Protein AF-A0A5J4TXR2-F1 (afdb_monomer_lite)

InterPro domains:
  IPR052994 Tiny macrocysts signaling regulators [PTHR31600] (1-193)

Sequence (228 aa):
YLALGFVVIIIAVTSYQIVCAVLFRQIVASQPWVIALLRITVDILTKILYIPIITNFITTFDCYFDEDTHNYWRPAPTIQCLSGDILQIASTFVSILFLIILFTYTIIVNLFIFPHNPRHGGLFSSRSGVITTFEFIILFGNVFAVRLLFSWPFWRGIVTVGSSLCIVFVHFIYQPYYNMTSNFLVCIAWTLFGSIRLCAEIGYAIELSSHSQVPQKGVFGRCSLQSN

Secondary structure (DSSP, 8-state):
-HHHHHHHHHHHHHHHHHHHHHTHHHHHHH-HHHHHHHHHHHHIIIIISHHHHHHHHHHTT-EEE-TTS-EEETTEEEEE--SSHHHHHHHHHHHHHHHHHHHHHHHHIIIII-----TT--TTPPPPHHHHHHHHHHHHHHHHHHHHTTT-HHHHHHHHHHHHHHHHHHHHHH--SSSHHHHHHHHHHHHHHHHHHHHHHHHHHHHHHTT----SS-----------

Radius of gyration: 21.62 Å; chains: 1; bounding box: 55×27×75 Å

Foldseek 3Di:
DVLVVLVVLVVVLVVLVVVCVVCVVVCVVPPVVSVVVNVVSVCCCQVPVVLVNLLVLLQLQLWDQDPVRWIARPQARVDTHPPDPVVSVVSNVVSVVVLVVVLVVLLCCLVPVCQFQQPDDDLPGDFGSVLVNVVSVLSSVLSVLVRVCPVPLPVNLCSQLVSLVVNLVCCVPVVRHPDPNNSVVSNVVSNVRNVVSNVVSVVVVVCVVVVPCPPPHPDPDDPPDDDD

pLDDT: mean 78.01, std 15.24, range [27.2, 94.5]

Organism: NCBI:txid222440

Structure (mmCIF, N/CA/C/O backbone):
data_AF-A0A5J4TXR2-F1
#
_entry.id   AF-A0A5J4TXR2-F1
#
loop_
_atom_site.group_PDB
_atom_site.id
_atom_site.type_symbol
_atom_site.label_atom_id
_atom_site.label_alt_id
_atom_site.label_comp_id
_atom_site.label_asym_id
_atom_site.label_entity_id
_atom_site.label_seq_id
_atom_site.pdbx_PDB_ins_code
_atom_site.Cartn_x
_atom_site.Cartn_y
_atom_site.Cartn_z
_atom_site.occupancy
_atom_site.B_iso_or_equiv
_atom_site.auth_seq_id
_atom_site.auth_comp_id
_atom_site.auth_asym_id
_atom_site.auth_atom_id
_atom_site.pdbx_PDB_model_num
ATOM 1 N N . TYR A 1 1 ? 16.389 11.668 2.602 1.00 70.06 1 TYR A N 1
ATOM 2 C CA . TYR A 1 1 ? 15.640 12.593 3.483 1.00 70.06 1 TYR A CA 1
ATOM 3 C C . TYR A 1 1 ? 14.175 12.205 3.660 1.00 70.06 1 TYR A C 1
ATOM 5 O O . TYR A 1 1 ? 13.759 12.049 4.798 1.00 70.06 1 TYR A O 1
ATOM 13 N N . LEU A 1 2 ? 13.405 11.980 2.587 1.00 78.44 2 LEU A N 1
ATOM 14 C CA . LEU A 1 2 ? 11.979 11.625 2.691 1.00 78.44 2 LEU A CA 1
ATOM 15 C C . LEU A 1 2 ? 11.721 10.310 3.465 1.00 78.44 2 LEU A C 1
ATOM 17 O O . LEU A 1 2 ? 10.879 10.290 4.357 1.00 78.44 2 LEU A O 1
ATOM 21 N N . ALA A 1 3 ? 12.524 9.265 3.217 1.00 76.81 3 ALA A N 1
ATOM 22 C CA . ALA A 1 3 ? 12.502 8.009 3.983 1.00 76.81 3 ALA A CA 1
ATOM 23 C C . ALA A 1 3 ? 12.668 8.237 5.494 1.00 76.81 3 ALA A C 1
ATOM 25 O O . ALA A 1 3 ? 11.913 7.711 6.305 1.00 76.81 3 ALA A O 1
ATOM 26 N N . LEU A 1 4 ? 13.639 9.076 5.869 1.00 81.75 4 LEU A N 1
ATOM 27 C CA . LEU A 1 4 ? 13.934 9.405 7.263 1.00 81.75 4 LEU A CA 1
ATOM 28 C C . LEU A 1 4 ? 12.770 10.168 7.909 1.00 81.75 4 LEU A C 1
ATOM 30 O O . LEU A 1 4 ? 12.408 9.875 9.044 1.00 81.75 4 LEU A O 1
ATOM 34 N N . GLY A 1 5 ? 12.125 11.073 7.166 1.00 84.75 5 GLY A N 1
ATOM 35 C CA . GLY A 1 5 ? 10.895 11.734 7.606 1.00 84.75 5 GLY A CA 1
ATOM 36 C C . GLY A 1 5 ? 9.767 10.741 7.902 1.00 84.75 5 GLY A C 1
ATOM 37 O O . GLY A 1 5 ? 9.144 10.820 8.958 1.00 84.75 5 GLY A O 1
ATOM 38 N N . PHE A 1 6 ? 9.549 9.754 7.027 1.00 85.38 6 PHE A N 1
ATOM 39 C CA . PHE A 1 6 ? 8.559 8.703 7.272 1.00 85.38 6 PHE A CA 1
ATOM 40 C C . PHE A 1 6 ? 8.900 7.826 8.478 1.00 85.38 6 PHE A C 1
ATOM 42 O O . PHE A 1 6 ? 8.007 7.528 9.268 1.00 85.38 6 PHE A O 1
ATOM 49 N N . VAL A 1 7 ? 10.173 7.464 8.673 1.00 84.62 7 VAL A N 1
ATOM 50 C CA . VAL A 1 7 ? 10.617 6.721 9.865 1.00 84.62 7 VAL A CA 1
ATOM 51 C C . VAL A 1 7 ? 10.278 7.491 11.143 1.00 84.62 7 VAL A C 1
ATOM 53 O O . VAL A 1 7 ? 9.694 6.919 12.061 1.00 84.62 7 VAL A O 1
ATOM 56 N N . VAL A 1 8 ? 10.580 8.792 11.191 1.00 87.75 8 VAL A N 1
ATOM 57 C CA . VAL A 1 8 ? 10.275 9.641 12.355 1.00 87.75 8 VAL A CA 1
ATOM 58 C C . VAL A 1 8 ? 8.770 9.693 12.623 1.00 87.75 8 VAL A C 1
ATOM 60 O O . VAL A 1 8 ? 8.353 9.541 13.770 1.00 87.75 8 VAL A O 1
ATOM 63 N N . ILE A 1 9 ? 7.947 9.838 11.578 1.00 87.00 9 ILE A N 1
ATOM 64 C CA . ILE A 1 9 ? 6.482 9.831 11.706 1.00 87.00 9 ILE A CA 1
ATOM 65 C C . ILE A 1 9 ? 5.994 8.495 12.280 1.00 87.00 9 ILE A C 1
ATOM 67 O O . ILE A 1 9 ? 5.205 8.490 13.221 1.00 87.00 9 ILE A O 1
ATOM 71 N N . ILE A 1 10 ? 6.479 7.360 11.768 1.00 84.81 10 ILE A N 1
ATOM 72 C CA . ILE A 1 10 ? 6.078 6.029 12.251 1.00 84.81 10 ILE A CA 1
ATOM 73 C C . ILE A 1 10 ? 6.456 5.850 13.724 1.00 84.81 10 ILE A C 1
ATOM 75 O O . ILE A 1 10 ? 5.628 5.390 14.514 1.00 84.81 10 ILE A O 1
ATOM 79 N N . ILE A 1 11 ? 7.672 6.244 14.114 1.00 87.56 11 ILE A N 1
ATOM 80 C CA . ILE A 1 11 ? 8.130 6.160 15.507 1.00 87.56 11 ILE A CA 1
ATOM 81 C C . ILE A 1 11 ? 7.251 7.032 16.409 1.00 87.56 11 ILE A C 1
ATOM 83 O O . ILE A 1 11 ? 6.829 6.567 17.465 1.00 87.56 11 ILE A O 1
ATOM 87 N N . ALA A 1 12 ? 6.923 8.256 15.985 1.00 87.62 12 ALA A N 1
ATOM 88 C CA . ALA A 1 12 ? 6.070 9.169 16.743 1.00 87.62 12 ALA A CA 1
ATOM 89 C C . ALA A 1 12 ? 4.635 8.638 16.915 1.00 87.62 12 ALA A C 1
ATOM 91 O O . ALA A 1 12 ? 4.067 8.717 18.003 1.00 87.62 12 ALA A O 1
ATOM 92 N N . VAL A 1 13 ? 4.043 8.056 15.867 1.00 86.38 13 VAL A N 1
ATOM 93 C CA . VAL A 1 13 ? 2.701 7.455 15.954 1.00 86.38 13 VAL A CA 1
ATOM 94 C C . VAL A 1 13 ? 2.717 6.209 16.842 1.00 86.38 13 VAL A C 1
ATOM 96 O O . VAL A 1 13 ? 1.817 6.024 17.661 1.00 86.38 13 VAL A O 1
ATOM 99 N N . THR A 1 14 ? 3.754 5.379 16.728 1.00 84.62 14 THR A N 1
ATOM 100 C CA . THR A 1 14 ? 3.901 4.162 17.539 1.00 84.62 14 THR A CA 1
ATOM 101 C C . THR A 1 14 ? 4.109 4.499 19.016 1.00 84.62 14 THR A C 1
ATOM 103 O O . THR A 1 14 ? 3.469 3.905 19.881 1.00 84.62 14 THR A O 1
ATOM 106 N N . SER A 1 15 ? 4.949 5.487 19.334 1.00 86.50 15 SER A N 1
ATOM 107 C CA . SER A 1 15 ? 5.145 5.928 20.717 1.00 86.50 15 SER A CA 1
ATOM 108 C C . SER A 1 15 ? 3.866 6.530 21.300 1.00 86.50 15 SER A C 1
ATOM 110 O O . SER A 1 15 ? 3.494 6.194 22.424 1.00 86.50 15 SER A O 1
ATOM 112 N N . TYR A 1 16 ? 3.132 7.329 20.519 1.00 86.69 16 TYR A N 1
ATOM 113 C CA . TYR A 1 16 ? 1.836 7.869 20.928 1.00 86.69 16 TYR A CA 1
ATOM 114 C C . TYR A 1 16 ? 0.810 6.762 21.222 1.00 86.69 16 TYR A C 1
ATOM 116 O O . TYR A 1 16 ? 0.103 6.827 22.231 1.00 86.69 16 TYR A O 1
ATOM 124 N N . GLN A 1 17 ? 0.775 5.701 20.409 1.00 85.38 17 GLN A N 1
ATOM 125 C CA . GLN A 1 17 ? -0.046 4.517 20.678 1.00 85.38 17 GLN A CA 1
ATOM 126 C C . GLN A 1 17 ? 0.338 3.808 21.975 1.00 85.38 17 GLN A C 1
ATOM 128 O O . GLN A 1 17 ? -0.552 3.466 22.752 1.00 85.38 17 GLN A O 1
ATOM 133 N N . ILE A 1 18 ? 1.634 3.605 22.231 1.00 85.44 18 ILE A N 1
ATOM 134 C CA . ILE A 1 18 ? 2.113 2.947 23.454 1.00 85.44 18 ILE A CA 1
ATOM 135 C C . ILE A 1 18 ? 1.708 3.759 24.689 1.00 85.44 18 ILE A C 1
ATOM 137 O O . ILE A 1 18 ? 1.161 3.199 25.636 1.00 85.44 18 ILE A O 1
ATOM 141 N N . VAL A 1 19 ? 1.900 5.082 24.666 1.00 86.25 19 VAL A N 1
ATOM 142 C CA . VAL A 1 19 ? 1.492 5.970 25.768 1.00 86.25 19 VAL A CA 1
ATOM 143 C C . VAL A 1 19 ? -0.016 5.881 26.009 1.00 86.25 19 VAL A C 1
ATOM 145 O O . VAL A 1 19 ? -0.451 5.720 27.151 1.00 86.25 19 VAL A O 1
ATOM 148 N N . CYS A 1 20 ? -0.822 5.911 24.944 1.00 84.12 20 CYS A N 1
ATOM 149 C CA . CYS A 1 20 ? -2.273 5.765 25.055 1.00 84.12 20 CYS A CA 1
ATOM 150 C C . CYS A 1 20 ? -2.690 4.386 25.586 1.00 84.12 20 CYS A C 1
ATOM 152 O O . CYS A 1 20 ? -3.662 4.296 26.332 1.00 84.12 20 CYS A O 1
ATOM 154 N N . ALA A 1 21 ? -1.970 3.319 25.229 1.00 83.25 21 ALA A N 1
ATOM 155 C CA . ALA A 1 21 ? -2.236 1.968 25.715 1.00 83.25 21 ALA A CA 1
ATOM 156 C C . ALA A 1 21 ? -1.933 1.834 27.216 1.00 83.25 21 ALA A C 1
ATOM 158 O O . ALA A 1 21 ? -2.743 1.282 27.960 1.00 83.25 21 ALA A O 1
ATOM 159 N N . VAL A 1 22 ? -0.808 2.389 27.678 1.00 85.38 22 VAL A N 1
ATOM 160 C CA . VAL A 1 22 ? -0.417 2.373 29.098 1.00 85.38 22 VAL A CA 1
ATOM 161 C C . VAL A 1 22 ? -1.385 3.201 29.949 1.00 85.38 22 VAL A C 1
ATOM 163 O O . VAL A 1 22 ? -1.802 2.767 31.022 1.00 85.38 22 VAL A O 1
ATOM 166 N N . LEU A 1 23 ? -1.795 4.373 29.460 1.00 85.31 23 LEU A N 1
ATOM 167 C CA . LEU A 1 23 ? -2.663 5.306 30.187 1.00 85.31 23 LEU A CA 1
ATOM 168 C C . LEU A 1 23 ? -4.158 5.116 29.887 1.00 85.31 23 LEU A C 1
ATOM 170 O O . LEU A 1 23 ? -4.979 5.939 30.297 1.00 85.31 23 LEU A O 1
ATOM 174 N N . PHE A 1 24 ? -4.541 4.028 29.212 1.00 80.62 24 PHE A N 1
ATOM 175 C CA . PHE A 1 24 ? -5.889 3.839 28.671 1.00 80.62 24 PHE A CA 1
ATOM 176 C C . PHE A 1 24 ? -6.995 4.045 29.715 1.00 80.62 24 PHE A C 1
ATOM 178 O O . PHE A 1 24 ? -7.950 4.783 29.476 1.00 80.62 24 PHE A O 1
ATOM 185 N N . ARG A 1 25 ? -6.842 3.459 30.912 1.00 75.31 25 ARG A N 1
ATOM 186 C CA . ARG A 1 25 ? -7.836 3.577 31.997 1.00 75.31 25 ARG A CA 1
ATOM 187 C C . ARG A 1 25 ? -8.031 5.016 32.476 1.00 75.31 25 ARG A C 1
ATOM 189 O O . ARG A 1 25 ? -9.151 5.397 32.794 1.00 75.31 25 ARG A O 1
ATOM 196 N N . GLN A 1 26 ? -6.959 5.804 32.522 1.00 77.19 26 GLN A N 1
ATOM 197 C CA . GLN A 1 26 ? -7.017 7.200 32.956 1.00 77.19 26 GLN A CA 1
ATOM 198 C C . GLN A 1 26 ? -7.589 8.099 31.853 1.00 77.19 26 GLN A C 1
ATOM 200 O O . GLN A 1 26 ? -8.406 8.976 32.131 1.00 77.19 26 GLN A O 1
ATOM 205 N N . ILE A 1 27 ? -7.210 7.854 30.596 1.00 77.75 27 ILE A N 1
ATOM 206 C CA . ILE A 1 27 ? -7.637 8.652 29.439 1.00 77.75 27 ILE A CA 1
ATOM 207 C C . ILE A 1 27 ? -9.133 8.481 29.154 1.00 77.75 27 ILE A C 1
ATOM 209 O O . ILE A 1 27 ? -9.815 9.472 28.906 1.00 77.75 27 ILE A O 1
ATOM 213 N N . VAL A 1 28 ? -9.673 7.259 29.234 1.00 73.75 28 VAL A N 1
ATOM 214 C CA . VAL A 1 28 ? -11.110 7.012 28.993 1.00 73.75 28 VAL A CA 1
ATOM 215 C C . VAL A 1 28 ? -11.994 7.807 29.961 1.00 73.75 28 VAL A C 1
ATOM 217 O O . VAL A 1 28 ? -13.044 8.300 29.557 1.00 73.75 28 VAL A O 1
ATOM 220 N N . ALA A 1 29 ? -11.564 7.958 31.216 1.00 73.06 29 ALA A N 1
ATOM 221 C CA . ALA A 1 29 ? -12.323 8.670 32.242 1.00 73.06 29 ALA A CA 1
ATOM 222 C C . ALA A 1 29 ? -12.169 10.201 32.173 1.00 73.06 29 ALA A C 1
ATOM 224 O O . ALA A 1 29 ? -13.061 10.920 32.613 1.00 73.06 29 ALA A O 1
ATOM 225 N N . SER A 1 30 ? -11.049 10.703 31.643 1.00 73.94 30 SER A N 1
ATOM 226 C CA . SER A 1 30 ? -10.711 12.132 31.678 1.00 73.94 30 SER A CA 1
ATOM 227 C C . SER A 1 30 ? -10.911 12.844 30.339 1.00 73.94 30 SER A C 1
ATOM 229 O O . SER A 1 30 ? -11.391 13.975 30.314 1.00 73.94 30 SER A O 1
ATOM 231 N N . GLN A 1 31 ? -10.521 12.219 29.222 1.00 79.88 31 GLN A N 1
ATOM 232 C CA . GLN A 1 31 ? -10.365 12.889 27.928 1.00 79.88 31 GLN A CA 1
ATOM 233 C C . GLN A 1 31 ? -10.602 11.931 26.738 1.00 79.88 31 GLN A C 1
ATOM 235 O O . GLN A 1 31 ? -9.654 11.481 26.089 1.00 79.88 31 GLN A O 1
ATOM 240 N N . PRO A 1 32 ? -11.867 11.654 26.363 1.00 78.00 32 PRO A N 1
ATOM 241 C CA . PRO A 1 32 ? -12.191 10.748 25.252 1.00 78.00 32 PRO A CA 1
ATOM 242 C C . PRO A 1 32 ? -11.706 11.246 23.878 1.00 78.00 32 PRO A C 1
ATOM 244 O O . PRO A 1 32 ? -11.503 10.446 22.961 1.00 78.00 32 PRO A O 1
ATOM 247 N N . TRP A 1 33 ? -11.470 12.555 23.728 1.00 82.56 33 TRP A N 1
ATOM 248 C CA . TRP A 1 33 ? -10.973 13.155 22.486 1.00 82.56 33 TRP A CA 1
ATOM 249 C C . TRP A 1 33 ? -9.570 12.657 22.096 1.00 82.56 33 TRP A C 1
ATOM 251 O O . TRP A 1 33 ? -9.272 12.559 20.907 1.00 82.56 33 TRP A O 1
ATOM 261 N N . VAL A 1 34 ? -8.737 12.262 23.067 1.00 84.00 34 VAL A N 1
ATOM 262 C CA . VAL A 1 34 ? -7.380 11.734 22.829 1.00 84.00 34 VAL A CA 1
ATOM 263 C C . VAL A 1 34 ? -7.441 10.409 22.064 1.00 84.00 34 VAL A C 1
ATOM 265 O O . VAL A 1 34 ? -6.684 10.182 21.125 1.00 84.00 34 VAL A O 1
ATOM 268 N N . ILE A 1 35 ? -8.403 9.547 22.400 1.00 80.69 35 ILE A N 1
ATOM 269 C CA . ILE A 1 35 ? -8.602 8.260 21.716 1.00 80.69 35 ILE A CA 1
ATOM 270 C C . ILE A 1 35 ? -9.143 8.478 20.299 1.00 80.69 35 ILE A C 1
ATOM 272 O O . ILE A 1 35 ? -8.762 7.760 19.372 1.00 80.69 35 ILE A O 1
ATOM 276 N N . ALA A 1 36 ? -10.016 9.472 20.110 1.00 81.38 36 ALA A N 1
ATOM 277 C CA . ALA A 1 36 ? -10.496 9.845 18.783 1.00 81.38 36 ALA A CA 1
ATOM 278 C C . ALA A 1 36 ? -9.345 10.350 17.896 1.00 81.38 36 ALA A C 1
ATOM 280 O O . ALA A 1 36 ? -9.219 9.905 16.755 1.00 81.38 36 ALA A O 1
ATOM 281 N N . LEU A 1 37 ? -8.462 11.194 18.438 1.00 85.62 37 LEU A N 1
ATOM 282 C CA . LEU A 1 37 ? -7.270 11.674 17.738 1.00 85.62 37 LEU A CA 1
ATOM 283 C C . LEU A 1 37 ? -6.334 10.519 17.371 1.00 85.62 37 LEU A C 1
ATOM 285 O O . LEU A 1 37 ? -5.906 10.428 16.224 1.00 85.62 37 LEU A O 1
ATOM 289 N N . LEU A 1 38 ? -6.082 9.587 18.296 1.00 84.88 38 LEU A N 1
ATOM 290 C CA . LEU A 1 38 ? -5.294 8.382 18.024 1.00 84.88 38 LEU A CA 1
ATOM 291 C C . LEU A 1 38 ? -5.848 7.585 16.839 1.00 84.88 38 LEU A C 1
ATOM 293 O O . LEU A 1 38 ? -5.090 7.204 15.950 1.00 84.88 38 LEU A O 1
ATOM 297 N N . ARG A 1 39 ? -7.166 7.361 16.798 1.00 81.94 39 ARG A N 1
ATOM 298 C CA . ARG A 1 39 ? -7.820 6.650 15.689 1.00 81.94 39 ARG A CA 1
ATOM 299 C C . ARG A 1 3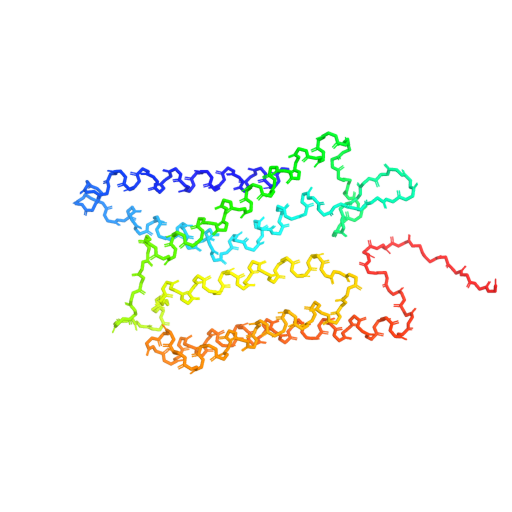9 ? -7.634 7.374 14.360 1.00 81.94 39 ARG A C 1
ATOM 301 O O . ARG A 1 39 ? -7.273 6.730 13.384 1.00 81.94 39 ARG A O 1
ATOM 308 N N . ILE A 1 40 ? -7.826 8.693 14.333 1.00 84.06 40 ILE A N 1
ATOM 309 C CA . ILE A 1 40 ? -7.644 9.507 13.121 1.00 84.06 40 ILE A CA 1
ATOM 310 C C . ILE A 1 40 ? -6.197 9.422 12.629 1.00 84.06 40 ILE A C 1
ATOM 312 O O . ILE A 1 40 ? -5.962 9.170 11.451 1.00 84.06 40 ILE A O 1
ATOM 316 N N . THR A 1 41 ? -5.221 9.574 13.525 1.00 85.75 41 THR A N 1
ATOM 317 C CA . THR A 1 41 ? -3.797 9.512 13.174 1.00 85.75 41 THR A CA 1
ATOM 318 C C . THR A 1 41 ? -3.416 8.154 12.586 1.00 85.75 41 THR A C 1
ATOM 320 O O . THR A 1 41 ? -2.702 8.085 11.586 1.00 85.75 41 THR A O 1
ATOM 323 N N . VAL A 1 42 ? -3.921 7.066 13.168 1.00 85.50 42 VAL A N 1
ATOM 324 C CA . VAL A 1 42 ? -3.679 5.703 12.677 1.00 85.50 42 VAL A CA 1
ATOM 325 C C . VAL A 1 42 ? -4.360 5.462 11.333 1.00 85.50 42 VAL A C 1
ATOM 327 O O . VAL A 1 42 ? -3.759 4.859 10.445 1.00 85.50 42 VAL A O 1
ATOM 330 N N . ASP A 1 43 ? -5.575 5.972 11.144 1.00 83.56 43 ASP A N 1
ATOM 331 C CA . ASP A 1 43 ? -6.281 5.902 9.865 1.00 83.56 43 ASP A CA 1
ATOM 332 C C . ASP A 1 43 ? -5.538 6.671 8.765 1.00 83.56 43 ASP A C 1
ATOM 334 O O . ASP A 1 43 ? -5.403 6.165 7.655 1.00 83.56 43 ASP A O 1
ATOM 338 N N . ILE A 1 44 ? -4.990 7.853 9.061 1.00 86.62 44 ILE A N 1
ATOM 339 C CA . ILE A 1 44 ? -4.162 8.610 8.108 1.00 86.62 44 ILE A CA 1
ATOM 340 C C . ILE A 1 44 ? -2.890 7.823 7.768 1.00 86.62 44 ILE A C 1
ATOM 342 O O . ILE A 1 44 ? -2.550 7.677 6.590 1.00 86.62 44 ILE A O 1
ATOM 346 N N . LEU A 1 45 ? -2.204 7.276 8.776 1.00 87.31 45 LEU A N 1
ATOM 347 C CA . LEU A 1 45 ? -0.977 6.505 8.573 1.00 87.31 45 LEU A CA 1
ATOM 348 C C . LEU A 1 45 ? -1.223 5.267 7.698 1.00 87.31 45 LEU A C 1
ATOM 350 O O . LEU A 1 45 ? -0.461 4.998 6.772 1.00 87.31 45 LEU A O 1
ATOM 354 N N . THR A 1 46 ? -2.296 4.527 7.976 1.00 83.38 46 THR A N 1
ATOM 355 C CA . THR A 1 46 ? -2.593 3.254 7.310 1.00 83.38 46 THR A CA 1
ATOM 356 C C . THR A 1 46 ? -3.314 3.425 5.976 1.00 83.38 46 THR A C 1
ATOM 358 O O . THR A 1 46 ? -3.017 2.693 5.045 1.00 83.38 46 THR A O 1
ATOM 361 N N . LYS A 1 47 ? -4.226 4.387 5.812 1.00 84.12 47 LYS A N 1
ATOM 362 C CA . LYS A 1 47 ? -5.011 4.526 4.569 1.00 84.12 47 LYS A CA 1
ATOM 363 C C . LYS A 1 47 ? -4.371 5.472 3.556 1.00 84.12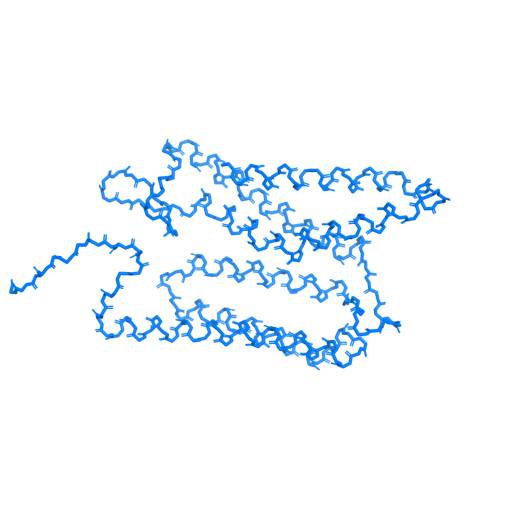 47 LYS A C 1
ATOM 365 O O . LYS A 1 47 ? -4.468 5.225 2.360 1.00 84.12 47 LYS A O 1
ATOM 370 N N . ILE A 1 48 ? -3.724 6.545 4.018 1.00 87.12 48 ILE A N 1
ATOM 371 C CA . ILE A 1 48 ? -3.181 7.596 3.141 1.00 87.12 48 ILE A CA 1
ATOM 372 C C . ILE A 1 48 ? -1.672 7.424 2.965 1.00 87.12 48 ILE A C 1
ATOM 374 O O . ILE A 1 48 ? -1.175 7.403 1.840 1.00 87.12 48 ILE A O 1
ATOM 378 N N . LEU A 1 49 ? -0.931 7.282 4.067 1.00 88.81 49 LEU A N 1
ATOM 379 C CA . LEU A 1 49 ? 0.534 7.266 4.023 1.00 88.81 49 LEU A CA 1
ATOM 380 C C . LEU A 1 49 ? 1.134 5.884 3.732 1.00 88.81 49 LEU A C 1
ATOM 382 O O . LEU A 1 49 ? 2.300 5.797 3.360 1.00 88.81 49 LEU A O 1
ATOM 386 N N . TYR A 1 50 ? 0.366 4.804 3.826 1.00 88.94 50 TYR A N 1
ATOM 387 C CA . TYR A 1 50 ? 0.892 3.445 3.669 1.00 88.94 50 TYR A CA 1
ATOM 388 C C . TYR A 1 50 ? 1.525 3.178 2.296 1.00 88.94 50 TYR A C 1
ATOM 390 O O . TYR A 1 50 ? 2.668 2.727 2.217 1.00 88.94 50 TYR A O 1
ATOM 398 N N . ILE A 1 51 ? 0.822 3.516 1.210 1.00 89.38 51 ILE A N 1
ATOM 399 C CA . ILE A 1 51 ? 1.326 3.349 -0.163 1.00 89.38 51 ILE A CA 1
ATOM 400 C C . ILE A 1 51 ? 2.616 4.157 -0.402 1.00 89.38 51 ILE A C 1
ATOM 402 O O . ILE A 1 51 ? 3.598 3.558 -0.861 1.00 89.38 51 ILE A O 1
ATOM 406 N N . PRO A 1 52 ? 2.679 5.478 -0.112 1.00 89.25 52 PRO A N 1
ATOM 407 C CA . PRO A 1 52 ? 3.908 6.239 -0.324 1.00 89.25 52 PRO A CA 1
ATOM 408 C C . PRO A 1 52 ? 5.051 5.777 0.586 1.00 89.25 52 PRO A C 1
ATOM 410 O O . PRO A 1 52 ? 6.190 5.747 0.124 1.00 89.25 52 PRO A O 1
ATOM 413 N N . ILE A 1 53 ? 4.770 5.348 1.822 1.00 89.62 53 ILE A N 1
ATOM 414 C CA . ILE A 1 53 ? 5.782 4.796 2.733 1.00 89.62 53 ILE A CA 1
ATOM 415 C C . ILE A 1 53 ? 6.410 3.528 2.142 1.00 89.62 53 ILE A C 1
ATOM 417 O O . ILE A 1 53 ? 7.629 3.473 1.978 1.00 89.62 53 ILE A O 1
ATOM 421 N N . ILE A 1 54 ? 5.602 2.529 1.770 1.00 90.50 54 ILE A N 1
ATOM 422 C CA . ILE A 1 54 ? 6.111 1.272 1.193 1.00 90.50 54 ILE A CA 1
ATOM 423 C C . ILE A 1 54 ? 6.889 1.550 -0.083 1.00 90.50 54 ILE A C 1
ATOM 425 O O . ILE A 1 54 ? 7.991 1.038 -0.265 1.00 90.50 54 ILE A O 1
ATOM 429 N N . THR A 1 55 ? 6.329 2.390 -0.953 1.00 88.81 55 THR A N 1
ATOM 430 C CA . THR A 1 55 ? 6.976 2.744 -2.215 1.00 88.81 55 THR A CA 1
ATOM 431 C C . THR A 1 55 ? 8.351 3.356 -1.965 1.00 88.81 55 THR A C 1
ATOM 433 O O . THR A 1 55 ? 9.298 3.002 -2.659 1.00 88.81 55 THR A O 1
ATOM 436 N N . ASN A 1 56 ? 8.485 4.221 -0.955 1.00 86.69 56 ASN A N 1
ATOM 437 C CA . ASN A 1 56 ? 9.749 4.867 -0.626 1.00 86.69 56 ASN A CA 1
ATOM 438 C C . ASN A 1 56 ? 10.805 3.885 -0.081 1.00 86.69 56 ASN A C 1
ATOM 440 O O . ASN A 1 56 ? 11.972 3.931 -0.481 1.00 86.69 56 ASN A O 1
ATOM 444 N N . PHE A 1 57 ? 10.396 2.952 0.780 1.00 87.44 57 PHE A N 1
ATOM 445 C CA . PHE A 1 57 ? 11.303 1.920 1.283 1.00 87.44 57 PHE A CA 1
ATOM 446 C C . PHE A 1 57 ? 11.741 0.950 0.184 1.00 87.44 57 PHE A C 1
ATOM 448 O O . PHE A 1 57 ? 12.923 0.628 0.114 1.00 87.44 57 PHE A O 1
ATOM 455 N N . ILE A 1 58 ? 10.844 0.557 -0.729 1.00 86.31 58 ILE A N 1
ATOM 456 C CA . ILE A 1 58 ? 11.222 -0.284 -1.876 1.00 86.31 58 ILE A CA 1
ATOM 457 C C . ILE A 1 58 ? 12.215 0.444 -2.784 1.00 86.31 58 ILE A C 1
ATOM 459 O O . ILE A 1 58 ? 13.225 -0.130 -3.182 1.00 86.31 58 ILE A O 1
ATOM 463 N N . THR A 1 59 ? 11.998 1.735 -3.055 1.00 81.44 59 THR A N 1
ATOM 464 C CA . THR A 1 59 ? 12.936 2.514 -3.879 1.00 81.44 59 THR A CA 1
ATOM 465 C C . THR A 1 59 ? 14.329 2.655 -3.276 1.00 81.44 59 THR A C 1
ATOM 467 O O . THR A 1 59 ? 15.264 2.945 -4.009 1.00 81.44 59 THR A O 1
ATOM 470 N N . THR A 1 60 ? 14.489 2.436 -1.968 1.00 79.06 60 THR A N 1
ATOM 471 C CA . THR A 1 60 ? 15.800 2.532 -1.307 1.00 79.06 60 THR A CA 1
ATOM 472 C C . THR A 1 60 ? 16.740 1.390 -1.712 1.00 79.06 60 THR A C 1
ATOM 474 O O . THR A 1 60 ? 17.954 1.569 -1.662 1.00 79.06 60 THR A O 1
ATOM 477 N N . PHE A 1 61 ? 16.199 0.244 -2.143 1.00 78.88 61 PHE A N 1
ATOM 478 C CA . PHE A 1 61 ? 16.985 -0.903 -2.613 1.00 78.88 61 PHE A CA 1
ATOM 479 C C . PHE A 1 61 ? 16.743 -1.284 -4.088 1.00 78.88 61 PHE A C 1
ATOM 481 O O . PHE A 1 61 ? 17.485 -2.097 -4.632 1.00 78.88 61 PHE A O 1
ATOM 488 N N . ASP A 1 62 ? 15.748 -0.695 -4.763 1.00 73.50 62 ASP A N 1
ATOM 489 C CA . ASP A 1 62 ? 15.477 -0.852 -6.207 1.00 73.50 62 ASP A CA 1
ATOM 490 C C . ASP A 1 62 ? 16.423 0.019 -7.067 1.00 73.50 62 ASP A C 1
ATOM 492 O O . ASP A 1 62 ? 16.007 0.955 -7.761 1.00 73.50 62 ASP A O 1
ATOM 496 N N . CYS A 1 63 ? 17.723 -0.272 -6.980 1.00 74.12 63 CYS A N 1
ATOM 497 C CA . CYS A 1 63 ? 18.787 0.370 -7.755 1.00 74.12 63 CYS A CA 1
ATOM 498 C C . CYS A 1 63 ? 19.224 -0.526 -8.922 1.00 74.12 63 CYS A C 1
ATOM 500 O O . CYS A 1 63 ? 19.256 -1.750 -8.788 1.00 74.12 63 CYS A O 1
ATOM 502 N N . TYR A 1 64 ? 19.589 0.075 -10.058 1.00 68.81 64 TYR A N 1
ATOM 503 C CA . TYR A 1 64 ? 20.205 -0.642 -11.179 1.00 68.81 64 TYR A CA 1
ATOM 504 C C . TYR A 1 64 ? 21.608 -0.099 -11.473 1.00 68.81 64 TYR A C 1
ATOM 506 O O . TYR A 1 64 ? 21.868 1.090 -11.275 1.00 68.81 64 TYR A O 1
ATOM 514 N N . PHE A 1 65 ? 22.492 -0.990 -11.927 1.00 62.81 65 PHE A N 1
ATOM 515 C CA . PHE A 1 65 ? 23.844 -0.660 -12.374 1.00 62.81 65 PHE A CA 1
ATOM 516 C C . PHE A 1 65 ? 23.798 -0.256 -13.850 1.00 62.81 65 PHE A C 1
ATOM 518 O O . PHE A 1 65 ? 23.248 -1.004 -14.660 1.00 62.81 65 PHE A O 1
ATOM 525 N N . ASP A 1 66 ? 24.339 0.916 -14.180 1.00 62.00 66 ASP A N 1
ATOM 526 C CA . ASP A 1 66 ? 24.623 1.307 -15.566 1.00 62.00 66 ASP A CA 1
ATOM 527 C C . ASP A 1 66 ? 26.091 1.003 -15.912 1.00 62.00 66 ASP A C 1
ATOM 529 O O . ASP A 1 66 ? 26.923 0.866 -15.008 1.00 62.00 66 ASP A O 1
ATOM 533 N N . GLU A 1 67 ? 26.416 0.900 -17.203 1.00 58.25 67 GLU A N 1
ATOM 534 C CA . GLU A 1 67 ? 27.752 0.513 -17.707 1.00 58.25 67 GLU A CA 1
ATOM 535 C C . GLU A 1 67 ? 28.883 1.431 -17.190 1.00 58.25 67 GLU A C 1
ATOM 537 O O . GLU A 1 67 ? 30.031 1.007 -17.067 1.00 58.25 67 GLU A O 1
ATOM 542 N N . ASP A 1 68 ? 28.537 2.648 -16.764 1.00 58.47 68 ASP A N 1
ATOM 543 C CA . ASP A 1 68 ? 29.446 3.669 -16.242 1.00 58.47 68 ASP A CA 1
ATOM 544 C C . ASP A 1 68 ? 29.687 3.601 -14.716 1.00 58.47 68 ASP A C 1
ATOM 546 O O . ASP A 1 68 ? 30.040 4.608 -14.102 1.00 58.47 68 ASP A O 1
ATOM 550 N N . THR A 1 69 ? 29.509 2.449 -14.054 1.00 58.97 69 THR A N 1
ATOM 551 C CA . THR A 1 69 ? 29.762 2.224 -12.600 1.00 58.97 69 THR A CA 1
ATOM 552 C C . THR A 1 69 ? 28.930 3.065 -11.614 1.00 58.97 69 THR A C 1
ATOM 554 O O . THR A 1 69 ? 29.192 3.052 -10.410 1.00 58.97 69 THR A O 1
ATOM 557 N N . HIS A 1 70 ? 27.898 3.768 -12.085 1.00 59.12 70 HIS A N 1
ATOM 558 C CA . HIS A 1 70 ? 27.005 4.557 -11.234 1.00 59.12 70 HIS A CA 1
ATOM 559 C C . HIS A 1 70 ? 25.677 3.829 -11.002 1.00 59.12 70 HIS A C 1
ATOM 561 O O . HIS A 1 70 ? 25.067 3.289 -11.926 1.00 59.12 70 HIS A O 1
ATOM 567 N N . ASN A 1 71 ? 25.210 3.853 -9.752 1.00 64.38 71 ASN A N 1
ATOM 568 C CA . ASN A 1 71 ? 23.940 3.248 -9.363 1.00 64.38 71 ASN A CA 1
ATOM 569 C C . ASN A 1 71 ? 22.842 4.301 -9.485 1.00 64.38 71 ASN A C 1
ATOM 571 O O . ASN A 1 71 ? 22.926 5.342 -8.834 1.00 64.38 71 ASN A O 1
ATOM 575 N N . TYR A 1 72 ? 21.799 4.029 -10.264 1.00 68.44 72 TYR A N 1
ATOM 576 C CA . TYR A 1 72 ? 20.674 4.950 -10.436 1.00 68.44 72 TYR A CA 1
ATOM 577 C C . TYR A 1 72 ? 19.381 4.378 -9.866 1.00 68.44 72 TYR A C 1
ATOM 579 O O . TYR A 1 72 ? 19.151 3.164 -9.858 1.00 68.44 72 TYR A O 1
ATOM 587 N N . TRP A 1 73 ? 18.505 5.274 -9.409 1.00 60.62 73 TRP A N 1
ATOM 588 C CA . TRP A 1 73 ? 17.147 4.913 -9.018 1.00 60.62 73 TRP A CA 1
ATOM 589 C C . TRP A 1 73 ? 16.370 4.505 -10.269 1.00 60.62 73 TRP A C 1
ATOM 591 O O . TRP A 1 73 ? 16.219 5.299 -11.199 1.00 60.62 73 TRP A O 1
ATOM 601 N N . ARG A 1 74 ? 15.782 3.304 -10.274 1.00 63.00 74 ARG A N 1
ATOM 602 C CA . ARG A 1 74 ? 14.922 2.853 -11.381 1.00 63.00 74 ARG A CA 1
ATOM 603 C C . ARG A 1 74 ? 13.805 3.854 -11.759 1.00 63.00 74 ARG A C 1
ATOM 605 O O . ARG A 1 74 ? 13.606 4.063 -12.952 1.00 63.00 74 ARG A O 1
ATOM 612 N N . PRO A 1 75 ? 13.087 4.507 -10.815 1.00 56.31 75 PRO A N 1
ATOM 613 C CA . PRO A 1 75 ? 12.043 5.481 -11.163 1.00 56.31 75 PRO A CA 1
ATOM 614 C C . PRO A 1 75 ? 12.556 6.876 -11.565 1.00 56.31 75 PRO A C 1
ATOM 616 O O . PRO A 1 75 ? 11.764 7.674 -12.058 1.00 56.31 75 PRO A O 1
ATOM 619 N N . ALA A 1 76 ? 13.832 7.201 -11.332 1.00 61.16 76 ALA A N 1
ATOM 620 C CA . ALA A 1 76 ? 14.400 8.517 -11.620 1.00 61.16 76 ALA A CA 1
ATOM 621 C C . ALA A 1 76 ? 15.899 8.385 -11.957 1.00 61.16 76 ALA A C 1
ATOM 623 O O . ALA A 1 76 ? 16.730 8.427 -11.050 1.00 61.16 76 ALA A O 1
ATOM 624 N N . PRO A 1 77 ? 16.270 8.269 -13.247 1.00 60.53 77 PRO A N 1
ATOM 625 C CA . PRO A 1 77 ? 17.660 8.050 -13.661 1.00 60.53 77 PRO A CA 1
ATOM 626 C C . PRO A 1 77 ? 18.575 9.257 -13.391 1.00 60.53 77 PRO A C 1
ATOM 628 O O . PRO A 1 77 ? 19.777 9.185 -13.597 1.00 60.53 77 PRO A O 1
ATOM 631 N N . THR A 1 78 ? 18.023 10.382 -12.933 1.00 60.88 78 THR A N 1
ATOM 632 C CA . THR A 1 78 ? 18.774 11.578 -12.530 1.00 60.88 78 THR A CA 1
ATOM 633 C C . THR A 1 78 ? 19.248 11.530 -11.078 1.00 60.88 78 THR A C 1
ATOM 635 O O . THR A 1 78 ? 20.074 12.349 -10.683 1.00 60.88 78 THR A O 1
ATOM 638 N N . ILE A 1 79 ? 18.731 10.597 -10.271 1.00 65.50 79 ILE A N 1
ATOM 639 C CA . ILE A 1 79 ? 19.074 10.460 -8.856 1.00 65.50 79 ILE A CA 1
ATOM 640 C C . ILE A 1 79 ? 19.991 9.250 -8.704 1.00 65.50 79 ILE A C 1
ATOM 642 O O . ILE A 1 79 ? 19.606 8.116 -8.999 1.00 65.50 79 ILE A O 1
ATOM 646 N N . GLN A 1 80 ? 21.207 9.497 -8.225 1.00 65.94 80 GLN A N 1
ATOM 647 C CA . GLN A 1 80 ? 22.140 8.434 -7.873 1.00 65.94 80 GLN A CA 1
ATOM 648 C C . GLN A 1 80 ? 21.671 7.736 -6.586 1.00 65.94 80 GLN A C 1
ATOM 650 O O . GLN A 1 80 ? 21.229 8.370 -5.622 1.00 65.94 80 GLN A O 1
ATOM 655 N N . CYS A 1 81 ? 21.734 6.409 -6.577 1.00 70.31 81 CYS A N 1
ATOM 656 C CA . CYS A 1 81 ? 21.618 5.615 -5.361 1.00 70.31 81 CYS A CA 1
ATOM 657 C C . CYS A 1 81 ? 22.820 5.880 -4.446 1.00 70.31 81 CYS A C 1
ATOM 659 O O . CYS A 1 81 ? 23.840 6.404 -4.892 1.00 70.31 81 CYS A O 1
ATOM 661 N N . LEU A 1 82 ? 22.702 5.534 -3.155 1.00 67.69 82 LEU A N 1
ATOM 662 C CA . LEU A 1 82 ? 23.835 5.642 -2.231 1.00 67.69 82 LEU A CA 1
ATOM 663 C C . LEU A 1 82 ? 25.046 4.902 -2.823 1.00 67.69 82 LEU A C 1
ATOM 665 O O . LEU A 1 82 ? 25.000 3.687 -3.003 1.00 67.69 82 LEU A O 1
ATOM 669 N N . SER A 1 83 ? 26.109 5.643 -3.134 1.00 58.41 83 SER A N 1
ATOM 670 C CA . SER A 1 83 ? 27.334 5.107 -3.720 1.00 58.41 83 SER A CA 1
ATOM 671 C C . SER A 1 83 ? 28.179 4.443 -2.631 1.00 58.41 83 SER A C 1
ATOM 673 O O . SER A 1 83 ? 28.723 5.124 -1.759 1.00 58.41 83 SER A O 1
ATOM 675 N N . GLY A 1 84 ? 28.270 3.115 -2.669 1.00 67.25 84 GLY A N 1
ATOM 676 C CA . GLY A 1 84 ? 29.117 2.312 -1.789 1.00 67.25 84 GLY A CA 1
ATOM 677 C C . GLY A 1 84 ? 28.454 0.991 -1.420 1.00 67.25 84 GLY A C 1
ATOM 678 O O . GLY A 1 84 ? 27.391 0.990 -0.796 1.00 67.25 84 GLY A O 1
ATOM 679 N N . ASP A 1 85 ? 29.113 -0.124 -1.746 1.00 71.75 85 ASP A N 1
ATOM 680 C CA . ASP A 1 85 ? 28.582 -1.481 -1.547 1.00 71.75 85 ASP A CA 1
ATOM 681 C C . ASP A 1 85 ? 28.091 -1.706 -0.111 1.00 71.75 85 ASP A C 1
ATOM 683 O O . ASP A 1 85 ? 26.996 -2.215 0.120 1.00 71.75 85 ASP A O 1
ATOM 687 N N . ILE A 1 86 ? 28.852 -1.231 0.878 1.00 77.44 86 ILE A N 1
ATOM 688 C CA . ILE A 1 86 ? 28.531 -1.408 2.301 1.00 77.44 86 ILE A CA 1
ATOM 689 C C . ILE A 1 86 ? 27.277 -0.615 2.704 1.00 77.44 86 ILE A C 1
ATOM 691 O O . ILE A 1 86 ? 26.413 -1.136 3.411 1.00 77.44 86 ILE A O 1
ATOM 695 N N . LEU A 1 87 ? 27.151 0.639 2.256 1.00 75.62 87 LEU A N 1
ATOM 696 C CA . LEU A 1 87 ? 26.013 1.493 2.611 1.00 75.62 87 LEU A CA 1
ATOM 697 C C . LEU A 1 87 ? 24.732 1.047 1.904 1.00 75.62 87 LEU A C 1
ATOM 699 O O . LEU A 1 87 ? 23.660 1.128 2.500 1.00 75.62 87 LEU A O 1
ATOM 703 N N . GLN A 1 88 ? 24.839 0.540 0.675 1.00 77.31 88 GLN A N 1
ATOM 704 C CA . GLN A 1 88 ? 23.713 -0.017 -0.072 1.00 77.31 88 GLN A CA 1
ATOM 705 C C . GLN A 1 88 ? 23.211 -1.330 0.543 1.00 77.31 88 GLN A C 1
ATOM 707 O O . GLN A 1 88 ? 22.003 -1.529 0.679 1.00 77.31 88 GLN A O 1
ATOM 712 N N . ILE A 1 89 ? 24.116 -2.215 0.971 1.00 82.25 89 ILE A N 1
ATOM 713 C CA . ILE A 1 89 ? 23.738 -3.450 1.674 1.00 82.25 89 ILE A CA 1
ATOM 714 C C . ILE A 1 89 ? 23.060 -3.110 3.007 1.00 82.25 89 ILE A C 1
ATOM 716 O O . ILE A 1 89 ? 21.985 -3.633 3.311 1.00 82.25 89 ILE A O 1
ATOM 720 N N . ALA A 1 90 ? 23.642 -2.188 3.781 1.00 84.75 90 ALA A N 1
ATOM 721 C CA . ALA A 1 90 ? 23.071 -1.758 5.052 1.00 84.75 90 ALA A CA 1
ATOM 722 C C . ALA A 1 90 ? 21.685 -1.114 4.872 1.00 84.75 90 ALA A C 1
ATOM 724 O O . ALA A 1 90 ? 20.743 -1.478 5.576 1.00 84.75 90 ALA A O 1
ATOM 725 N N . SER A 1 91 ? 21.521 -0.201 3.907 1.00 81.62 91 SER A N 1
ATOM 726 C CA . SER A 1 91 ? 20.236 0.461 3.647 1.00 81.62 91 SER A CA 1
ATOM 727 C C . SER A 1 91 ? 19.166 -0.513 3.151 1.00 81.62 91 SER A C 1
ATOM 729 O O . SER A 1 91 ? 17.998 -0.378 3.525 1.00 81.62 91 SER A O 1
ATOM 731 N N . THR A 1 92 ? 19.557 -1.530 2.379 1.00 84.50 92 THR A N 1
ATOM 732 C CA . THR A 1 92 ? 18.668 -2.609 1.936 1.00 84.50 92 THR A CA 1
ATOM 733 C C . THR A 1 92 ? 18.162 -3.413 3.128 1.00 84.50 92 THR A C 1
ATOM 735 O O . THR A 1 92 ? 16.952 -3.582 3.284 1.00 84.50 92 THR A O 1
ATOM 738 N N . PHE A 1 93 ? 19.062 -3.841 4.018 1.00 89.31 93 PHE A N 1
ATOM 739 C CA . PHE A 1 93 ? 18.689 -4.593 5.216 1.00 89.31 93 PHE A CA 1
ATOM 740 C C . PHE A 1 93 ? 17.744 -3.793 6.12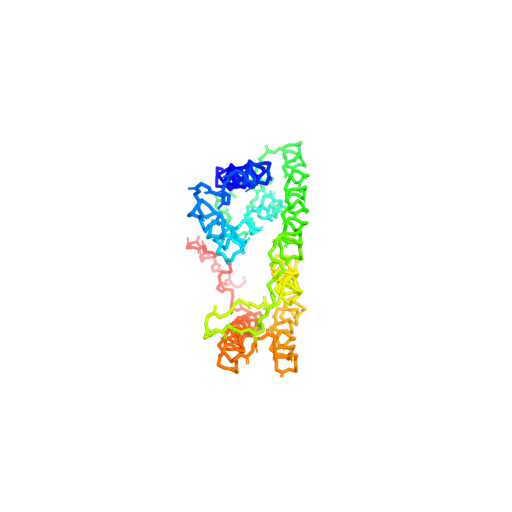1 1.00 89.31 93 PHE A C 1
ATOM 742 O O . PHE A 1 93 ? 16.700 -4.298 6.537 1.00 89.31 93 PHE A O 1
ATOM 749 N N . VAL A 1 94 ? 18.063 -2.517 6.367 1.00 88.50 94 VAL A N 1
ATOM 750 C CA . VAL A 1 94 ? 17.207 -1.620 7.156 1.00 88.50 94 VAL A CA 1
ATOM 751 C C . VAL A 1 94 ? 15.833 -1.446 6.501 1.00 88.50 94 VAL A C 1
ATOM 753 O O . VAL A 1 94 ? 14.817 -1.540 7.185 1.00 88.50 94 VAL A O 1
ATOM 756 N N . SER A 1 95 ? 15.770 -1.250 5.183 1.00 88.38 95 SER A N 1
ATOM 757 C CA . SER A 1 95 ? 14.500 -1.061 4.468 1.00 88.38 95 SER A CA 1
ATOM 758 C C . SER A 1 95 ? 13.612 -2.305 4.518 1.00 88.38 95 SER A C 1
ATOM 760 O O . SER A 1 95 ? 12.412 -2.190 4.764 1.00 88.38 95 SER A O 1
ATOM 762 N N . ILE A 1 96 ? 14.191 -3.499 4.350 1.00 90.06 96 ILE A N 1
ATOM 763 C CA . ILE A 1 96 ? 13.465 -4.772 4.473 1.00 90.06 96 ILE A CA 1
ATOM 764 C C . ILE A 1 96 ? 12.925 -4.943 5.896 1.00 90.06 96 ILE A C 1
ATOM 766 O O . ILE A 1 96 ? 11.749 -5.265 6.070 1.00 90.06 96 ILE A O 1
ATOM 770 N N . LEU A 1 97 ? 13.747 -4.671 6.914 1.00 91.25 97 LEU A N 1
ATOM 771 C CA . LEU A 1 97 ? 13.319 -4.733 8.310 1.00 91.25 97 LEU A CA 1
ATOM 772 C C . LEU A 1 97 ? 12.134 -3.790 8.576 1.00 91.25 97 LEU A C 1
ATOM 774 O O . LEU A 1 97 ? 11.140 -4.204 9.172 1.00 91.25 97 LEU A O 1
ATOM 778 N N . PHE A 1 98 ? 12.192 -2.548 8.084 1.00 89.00 98 PHE A N 1
ATOM 779 C CA . PHE A 1 98 ? 11.095 -1.585 8.222 1.00 89.00 98 PHE A CA 1
ATOM 780 C C . PHE A 1 98 ? 9.818 -2.026 7.508 1.00 89.00 98 PHE A C 1
ATOM 782 O O . PHE A 1 98 ? 8.729 -1.849 8.053 1.00 89.00 98 PHE A O 1
ATOM 789 N N . LEU A 1 99 ? 9.928 -2.626 6.323 1.00 90.81 99 LEU A N 1
ATOM 790 C CA . LEU A 1 99 ? 8.777 -3.162 5.597 1.00 90.81 99 LEU A CA 1
ATOM 791 C C . LEU A 1 99 ? 8.103 -4.301 6.371 1.00 90.81 99 LEU A C 1
ATOM 793 O O . LEU A 1 99 ? 6.877 -4.321 6.462 1.00 90.81 99 LEU A O 1
ATOM 797 N N . ILE A 1 100 ? 8.882 -5.197 6.987 1.00 91.31 100 ILE A N 1
ATOM 798 C CA . ILE A 1 100 ? 8.359 -6.277 7.840 1.00 91.31 100 ILE A CA 1
ATOM 799 C C . ILE A 1 100 ? 7.667 -5.702 9.081 1.00 91.31 100 ILE A C 1
ATOM 801 O O . ILE A 1 100 ? 6.563 -6.132 9.426 1.00 91.31 100 ILE A O 1
ATOM 805 N N . ILE A 1 101 ? 8.283 -4.711 9.735 1.00 90.00 101 ILE A N 1
ATOM 806 C CA . ILE A 1 101 ? 7.698 -4.038 10.903 1.00 90.00 101 ILE A CA 1
ATOM 807 C C . ILE A 1 101 ? 6.376 -3.373 10.518 1.00 90.00 101 ILE A C 1
ATOM 809 O O . ILE A 1 101 ? 5.375 -3.579 11.198 1.00 90.00 101 ILE A O 1
ATOM 813 N N . LEU A 1 102 ? 6.342 -2.623 9.414 1.00 89.19 102 LEU A N 1
ATOM 814 C CA . LEU A 1 102 ? 5.141 -1.933 8.945 1.00 89.19 102 LEU A CA 1
ATOM 815 C C . LEU A 1 102 ? 4.031 -2.921 8.559 1.00 89.19 102 LEU A C 1
ATOM 817 O O . LEU A 1 102 ? 2.871 -2.716 8.910 1.00 89.19 102 LEU A O 1
ATOM 821 N N . PHE A 1 103 ? 4.381 -4.011 7.877 1.00 90.38 103 PHE A N 1
ATOM 822 C CA . PHE A 1 103 ? 3.440 -5.067 7.521 1.00 90.38 103 PHE A CA 1
ATOM 823 C C . PHE A 1 103 ? 2.821 -5.702 8.773 1.00 90.38 103 PHE A C 1
ATOM 825 O O . PHE A 1 103 ? 1.598 -5.708 8.936 1.00 90.38 103 PHE A O 1
ATOM 832 N N . THR A 1 104 ? 3.660 -6.130 9.717 1.00 89.94 104 THR A N 1
ATOM 833 C CA . THR A 1 104 ? 3.217 -6.713 10.994 1.00 89.94 104 THR A CA 1
ATOM 834 C C . THR A 1 104 ? 2.367 -5.721 11.792 1.00 89.94 104 THR A C 1
ATOM 836 O O . THR A 1 104 ? 1.311 -6.080 12.309 1.00 89.94 104 THR A O 1
ATOM 839 N N . TYR A 1 105 ? 2.774 -4.451 11.832 1.00 88.12 105 TYR A N 1
ATOM 840 C CA . TYR A 1 105 ? 2.034 -3.373 12.479 1.00 88.12 105 TYR A CA 1
ATOM 841 C C . TYR A 1 105 ? 0.613 -3.240 11.924 1.00 88.12 105 TYR A C 1
ATOM 843 O O . TYR A 1 105 ? -0.346 -3.206 12.696 1.00 88.12 105 TYR A O 1
ATOM 851 N N . THR A 1 106 ? 0.449 -3.232 10.597 1.00 87.81 106 THR A N 1
ATOM 852 C CA . THR A 1 106 ? -0.887 -3.138 9.988 1.00 87.81 106 THR A CA 1
ATOM 853 C C . THR A 1 106 ? -1.781 -4.329 10.313 1.00 87.81 106 THR A C 1
ATOM 855 O O . THR A 1 106 ? -2.975 -4.138 10.540 1.00 87.81 106 THR A O 1
ATOM 858 N N . ILE A 1 107 ? -1.226 -5.540 10.410 1.00 88.62 107 ILE A N 1
ATOM 859 C CA . ILE A 1 107 ? -1.979 -6.725 10.840 1.00 88.62 107 ILE A CA 1
ATOM 860 C C . ILE A 1 107 ? -2.430 -6.559 12.295 1.00 88.62 107 ILE A C 1
ATOM 862 O O . ILE A 1 107 ? -3.605 -6.764 12.602 1.00 88.62 107 ILE A O 1
ATOM 866 N N . ILE A 1 108 ? -1.521 -6.146 13.184 1.00 87.38 108 ILE A N 1
ATOM 867 C CA . ILE A 1 108 ? -1.816 -6.010 14.615 1.00 87.38 108 ILE A CA 1
ATOM 868 C C . ILE A 1 108 ? -2.904 -4.959 14.858 1.00 87.38 108 ILE A C 1
ATOM 870 O O . ILE A 1 108 ? -3.874 -5.216 15.571 1.00 87.38 108 ILE A O 1
ATOM 874 N N . VAL A 1 109 ? -2.765 -3.783 14.244 1.00 83.88 109 VAL A N 1
ATOM 875 C CA . VAL A 1 109 ? -3.702 -2.669 14.422 1.00 83.88 109 VAL A CA 1
ATOM 876 C C . VAL A 1 109 ? -5.109 -3.043 13.953 1.00 83.88 109 VAL A C 1
ATOM 878 O O . VAL A 1 109 ? -6.077 -2.812 14.682 1.00 83.88 109 VAL A O 1
ATOM 881 N N . ASN A 1 110 ? -5.225 -3.643 12.765 1.00 82.44 110 ASN A N 1
ATOM 882 C CA . ASN A 1 110 ? -6.519 -3.957 12.162 1.00 82.44 110 ASN A CA 1
ATOM 883 C C . ASN A 1 110 ? -7.208 -5.174 12.801 1.00 82.44 110 ASN A C 1
ATOM 885 O O . ASN A 1 110 ? -8.436 -5.201 12.868 1.00 82.44 110 ASN A O 1
ATOM 889 N N . LEU A 1 111 ? -6.453 -6.172 13.280 1.00 82.69 111 LEU A N 1
ATOM 890 C CA . LEU A 1 111 ? -7.035 -7.367 13.903 1.00 82.69 111 LEU A CA 1
ATOM 891 C C . LEU A 1 111 ? -7.281 -7.215 15.408 1.00 82.69 111 LEU A C 1
ATOM 893 O O . LEU A 1 111 ? -8.318 -7.665 15.889 1.00 82.69 111 LEU A O 1
ATOM 897 N N . PHE A 1 112 ? -6.351 -6.609 16.154 1.00 77.38 112 PHE A N 1
ATOM 898 C CA . PHE A 1 112 ? -6.366 -6.661 17.622 1.00 77.38 112 PHE A CA 1
ATOM 899 C C . PHE A 1 112 ? -6.722 -5.336 18.295 1.00 77.38 112 PHE A C 1
ATOM 901 O O . PHE A 1 112 ? -7.380 -5.351 19.333 1.00 77.38 112 PHE A O 1
ATOM 908 N N . ILE A 1 113 ? -6.306 -4.193 17.741 1.00 67.50 113 ILE A N 1
ATOM 909 C CA . ILE A 1 113 ? -6.491 -2.889 18.407 1.00 67.50 113 ILE A CA 1
ATOM 910 C C . ILE A 1 113 ? -7.845 -2.271 18.052 1.00 67.50 113 ILE A C 1
ATOM 912 O O . ILE A 1 113 ? -8.557 -1.785 18.931 1.00 67.50 113 ILE A O 1
ATOM 916 N N . PHE A 1 114 ? -8.230 -2.318 16.776 1.00 65.94 114 PHE A N 1
ATOM 917 C CA . PHE A 1 114 ? -9.522 -1.814 16.313 1.00 65.94 114 PHE A CA 1
ATOM 918 C C . PHE A 1 114 ? -10.353 -2.908 15.622 1.00 65.94 114 PHE A C 1
ATOM 920 O O . PHE A 1 114 ? -10.701 -2.744 14.450 1.00 65.94 114 PHE A O 1
ATOM 927 N N . PRO A 1 115 ? -10.719 -4.008 16.320 1.00 63.75 115 PRO A N 1
ATOM 928 C CA . PRO A 1 115 ? -11.631 -5.007 15.775 1.00 63.75 115 PRO A CA 1
ATOM 929 C C . PRO A 1 115 ? -13.024 -4.382 15.631 1.00 63.75 115 PRO A C 1
ATOM 931 O O . PRO A 1 115 ? -13.841 -4.383 16.552 1.00 63.75 115 PRO A O 1
ATOM 934 N N . HIS A 1 116 ? -13.285 -3.770 14.479 1.00 65.31 116 HIS A N 1
ATOM 935 C CA . HIS A 1 116 ? -14.561 -3.127 14.216 1.00 65.31 116 HIS A CA 1
ATOM 936 C C . HIS A 1 116 ? -15.570 -4.172 13.742 1.00 65.31 116 HIS A C 1
ATOM 938 O O . HIS A 1 116 ? -15.352 -4.842 12.736 1.00 65.31 116 HIS A O 1
ATOM 944 N N . ASN A 1 117 ? -16.676 -4.317 14.470 1.00 63.41 117 ASN A N 1
ATOM 945 C CA . ASN A 1 117 ? -17.784 -5.179 14.076 1.00 63.41 117 ASN A CA 1
ATOM 946 C C . ASN A 1 117 ? -18.938 -4.292 13.571 1.00 63.41 117 ASN A C 1
ATOM 948 O O . ASN A 1 117 ? -19.491 -3.534 14.370 1.00 63.41 117 ASN A O 1
ATOM 952 N N . PRO A 1 118 ? -19.312 -4.348 12.279 1.00 61.78 118 PRO A N 1
ATOM 953 C CA . PRO A 1 118 ? -20.182 -3.356 11.640 1.00 61.78 118 PRO A CA 1
ATOM 954 C C . PRO A 1 118 ? -21.673 -3.463 12.011 1.00 61.78 118 PRO A C 1
ATOM 956 O O . PRO A 1 118 ? -22.509 -2.951 11.272 1.00 61.78 118 PRO A O 1
ATOM 959 N N . ARG A 1 119 ? -22.044 -4.097 13.135 1.00 55.34 119 ARG A N 1
ATOM 960 C CA . ARG A 1 119 ? -23.443 -4.472 13.427 1.00 55.34 119 ARG A CA 1
ATOM 961 C C . ARG A 1 119 ? -24.452 -3.312 13.392 1.00 55.34 119 ARG A C 1
ATOM 963 O O . ARG A 1 119 ? -25.620 -3.603 13.182 1.00 55.34 119 ARG A O 1
ATOM 970 N N . HIS A 1 120 ? -24.039 -2.041 13.515 1.00 56.31 120 HIS A N 1
ATOM 971 C CA . HIS A 1 120 ? -24.949 -0.878 13.484 1.00 56.31 120 HIS A CA 1
ATOM 972 C C . HIS A 1 120 ? -24.367 0.411 12.856 1.00 56.31 120 HIS A C 1
ATOM 974 O O . HIS A 1 120 ? -24.654 1.512 13.323 1.00 56.31 120 HIS A O 1
ATOM 980 N N . GLY A 1 121 ? -23.523 0.322 11.825 1.00 57.09 121 GLY A N 1
ATOM 981 C CA . GLY A 1 121 ? -22.918 1.521 11.224 1.00 57.09 121 GLY A CA 1
ATOM 982 C C . GLY A 1 121 ? -23.688 2.107 10.025 1.00 57.09 121 GLY A C 1
ATOM 983 O O . GLY A 1 121 ? -24.302 1.378 9.251 1.00 57.09 121 GLY A O 1
ATOM 984 N N . GLY A 1 122 ? -23.636 3.436 9.854 1.00 61.56 122 GLY A N 1
ATOM 985 C CA . GLY A 1 122 ? -24.202 4.163 8.702 1.00 61.56 122 GLY A CA 1
ATOM 986 C C . GLY A 1 122 ? -23.376 4.039 7.408 1.00 61.56 122 GLY A C 1
ATOM 987 O O . GLY A 1 122 ? -22.548 3.140 7.271 1.00 61.56 122 GLY A O 1
ATOM 988 N N . LEU A 1 123 ? -23.569 4.946 6.440 1.00 58.84 123 LEU A N 1
ATOM 989 C CA . LEU A 1 123 ? -22.871 4.938 5.134 1.00 58.84 123 LEU A CA 1
ATOM 990 C C . LEU A 1 123 ? -21.328 4.930 5.255 1.00 58.84 123 LEU A C 1
ATOM 992 O O . LEU A 1 123 ? -20.631 4.402 4.391 1.00 58.84 123 LEU A O 1
ATOM 996 N N . PHE A 1 124 ? -20.804 5.477 6.355 1.00 59.19 124 PHE A N 1
ATOM 997 C CA . PHE A 1 124 ? -19.376 5.532 6.689 1.00 59.19 124 PHE A CA 1
ATOM 998 C C . PHE A 1 124 ? -18.977 4.545 7.798 1.00 59.19 124 PHE A C 1
ATOM 1000 O O . PHE A 1 124 ? -17.987 4.756 8.497 1.00 59.19 124 PHE A O 1
ATOM 1007 N N . SER A 1 125 ? -19.759 3.479 7.997 1.00 61.41 125 SER A N 1
ATOM 1008 C CA . SER A 1 125 ? -19.377 2.386 8.894 1.00 61.41 125 SER A CA 1
ATOM 1009 C C . SER A 1 125 ? -18.008 1.844 8.511 1.00 61.41 125 SER A C 1
ATOM 1011 O O . SER A 1 125 ? -17.760 1.596 7.334 1.00 61.41 125 SER A O 1
ATOM 1013 N N . SER A 1 126 ? -17.142 1.597 9.492 1.00 65.62 126 SER A N 1
ATOM 1014 C CA . SER A 1 126 ? -15.876 0.920 9.219 1.00 65.62 126 SER A CA 1
ATOM 1015 C C . SER A 1 126 ? -16.132 -0.562 8.925 1.00 65.62 126 SER A C 1
ATOM 1017 O O . SER A 1 126 ? -17.140 -1.135 9.350 1.00 65.62 126 SER A O 1
ATOM 1019 N N . ARG A 1 127 ? -15.242 -1.172 8.146 1.00 72.50 127 ARG A N 1
ATOM 1020 C CA . ARG A 1 127 ? -15.330 -2.574 7.732 1.00 72.50 127 ARG A CA 1
ATOM 1021 C C . ARG A 1 127 ? -14.816 -3.496 8.841 1.00 72.50 127 ARG A C 1
ATOM 1023 O O . ARG A 1 127 ? -14.021 -3.069 9.675 1.00 72.50 127 ARG A O 1
ATOM 1030 N N . SER A 1 128 ? -15.205 -4.773 8.805 1.00 77.00 128 SER A N 1
ATOM 1031 C CA . SER A 1 128 ? -14.550 -5.827 9.590 1.00 77.00 128 SER A CA 1
ATOM 1032 C C . SER A 1 128 ? -13.023 -5.775 9.459 1.00 77.00 128 SER A C 1
ATOM 1034 O O . SER A 1 128 ? -12.490 -5.752 8.344 1.00 77.00 128 SER A O 1
ATOM 1036 N N . GLY A 1 129 ? -12.331 -5.807 10.602 1.00 78.25 129 GLY A N 1
ATOM 1037 C CA . GLY A 1 129 ? -10.868 -5.757 10.677 1.00 78.25 129 GLY A CA 1
ATOM 1038 C C . GLY A 1 129 ? -10.179 -6.837 9.838 1.00 78.25 129 GLY A C 1
ATOM 1039 O O . GLY A 1 129 ? -9.159 -6.568 9.215 1.00 78.25 12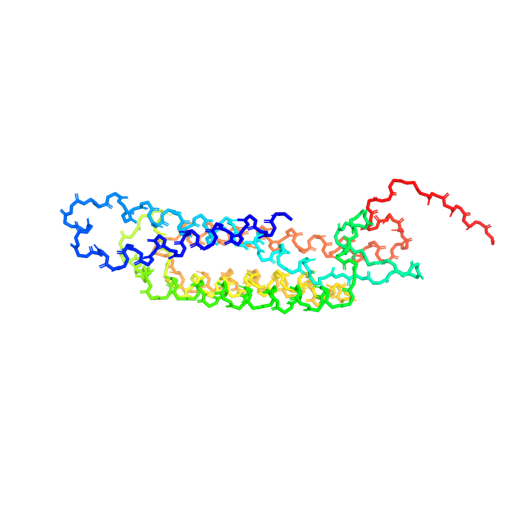9 GLY A O 1
ATOM 1040 N N . VAL A 1 130 ? -10.779 -8.027 9.720 1.00 83.19 130 VAL A N 1
ATOM 1041 C CA . VAL A 1 130 ? -10.237 -9.144 8.921 1.00 83.19 130 VAL A CA 1
ATOM 1042 C C . VAL A 1 130 ? -10.168 -8.801 7.433 1.00 83.19 130 VAL A C 1
ATOM 1044 O O . VAL A 1 130 ? -9.145 -9.029 6.790 1.00 83.19 130 VAL A O 1
ATOM 1047 N N . ILE A 1 131 ? -11.234 -8.219 6.883 1.00 84.88 131 ILE A N 1
ATOM 1048 C CA . ILE A 1 131 ? -11.291 -7.879 5.455 1.00 84.88 131 ILE A CA 1
ATOM 1049 C C . ILE A 1 131 ? -10.402 -6.671 5.161 1.00 84.88 131 ILE A C 1
ATOM 1051 O O . ILE A 1 131 ? -9.742 -6.630 4.129 1.00 84.88 131 ILE A O 1
ATOM 1055 N N . THR A 1 132 ? -10.319 -5.721 6.093 1.00 85.50 132 THR A N 1
ATOM 1056 C CA . THR A 1 132 ? -9.366 -4.610 6.003 1.00 85.50 132 THR A CA 1
ATOM 1057 C C . THR A 1 132 ? -7.921 -5.115 5.983 1.00 85.50 132 THR A C 1
ATOM 1059 O O . THR A 1 132 ? -7.147 -4.705 5.123 1.00 85.50 132 THR A O 1
ATOM 1062 N N . THR A 1 133 ? -7.555 -6.058 6.858 1.00 87.88 133 THR A N 1
ATOM 1063 C CA . THR A 1 133 ? -6.225 -6.689 6.835 1.00 87.88 133 THR A CA 1
ATOM 1064 C C . THR A 1 133 ? -5.962 -7.410 5.516 1.00 87.88 133 THR A C 1
ATOM 1066 O O . THR A 1 133 ? -4.879 -7.275 4.953 1.00 87.88 133 THR A O 1
ATOM 1069 N N . PHE A 1 134 ? -6.946 -8.143 4.990 1.00 89.12 134 PHE A N 1
ATOM 1070 C CA . PHE A 1 134 ? -6.822 -8.819 3.699 1.00 89.12 134 PHE A CA 1
ATOM 1071 C C . PHE A 1 134 ? -6.541 -7.839 2.549 1.00 89.12 134 PHE A C 1
ATOM 1073 O O . PHE A 1 134 ? -5.626 -8.067 1.758 1.00 89.12 134 PHE A O 1
ATOM 1080 N N . GLU A 1 135 ? -7.257 -6.713 2.491 1.00 89.19 135 GLU A N 1
ATOM 1081 C CA . GLU A 1 135 ? -6.976 -5.660 1.509 1.00 89.19 135 GLU A CA 1
ATOM 1082 C C . GLU A 1 135 ? -5.569 -5.078 1.665 1.00 89.19 135 GLU A C 1
ATOM 1084 O O . GLU A 1 135 ? -4.895 -4.861 0.661 1.00 89.19 135 GLU A O 1
ATOM 1089 N N . PHE A 1 136 ? -5.090 -4.866 2.895 1.00 89.94 136 PHE A N 1
ATOM 1090 C CA . PHE A 1 136 ? -3.725 -4.391 3.132 1.00 89.94 136 PHE A CA 1
ATOM 1091 C C . PHE A 1 136 ? -2.662 -5.379 2.652 1.00 89.94 136 PHE A C 1
ATOM 1093 O O . PHE A 1 136 ? -1.677 -4.960 2.046 1.00 89.94 136 PHE A O 1
ATOM 1100 N N . ILE A 1 137 ? -2.874 -6.681 2.861 1.00 91.69 137 ILE A N 1
ATOM 1101 C CA . ILE A 1 137 ? -1.974 -7.726 2.357 1.00 91.69 137 ILE A CA 1
ATOM 1102 C C . ILE A 1 137 ? -1.923 -7.690 0.827 1.00 91.69 137 ILE A C 1
ATOM 1104 O O . ILE A 1 137 ? -0.838 -7.716 0.243 1.00 91.69 137 ILE A O 1
ATOM 1108 N N . ILE A 1 138 ? -3.080 -7.569 0.171 1.00 92.31 138 ILE A N 1
ATOM 1109 C CA . ILE A 1 138 ? -3.142 -7.446 -1.286 1.00 92.31 138 ILE A CA 1
ATOM 1110 C C . ILE A 1 138 ? -2.476 -6.153 -1.770 1.00 92.31 138 ILE A C 1
ATOM 1112 O O . ILE A 1 138 ? -1.714 -6.187 -2.735 1.00 92.31 138 ILE A O 1
ATOM 1116 N N . LEU A 1 139 ? -2.726 -5.017 -1.116 1.00 91.00 139 LEU A N 1
ATOM 1117 C CA . LEU A 1 139 ? -2.104 -3.736 -1.460 1.00 91.00 139 LEU A CA 1
ATOM 1118 C C . LEU A 1 139 ? -0.582 -3.809 -1.353 1.00 91.00 139 LEU A C 1
ATOM 1120 O O . LEU A 1 139 ? 0.110 -3.383 -2.277 1.00 91.00 139 LEU A O 1
ATOM 1124 N N . PHE A 1 140 ? -0.064 -4.385 -0.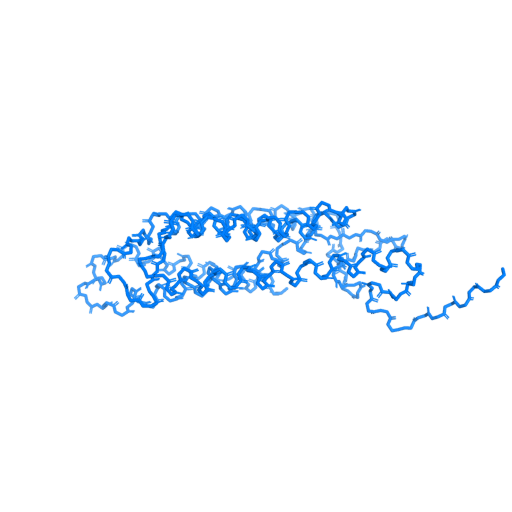267 1.00 91.06 140 PHE A N 1
ATOM 1125 C CA . PHE A 1 140 ? 1.364 -4.628 -0.091 1.00 91.06 140 PHE A CA 1
ATOM 1126 C C . PHE A 1 140 ? 1.914 -5.469 -1.250 1.00 91.06 140 PHE A C 1
ATOM 1128 O O . PHE A 1 140 ? 2.848 -5.047 -1.930 1.00 91.06 140 PHE A O 1
ATOM 1135 N N . GLY A 1 141 ? 1.269 -6.601 -1.550 1.00 90.75 141 GLY A N 1
ATOM 1136 C CA . GLY A 1 141 ? 1.633 -7.466 -2.673 1.00 90.75 141 GLY A CA 1
ATOM 1137 C C . GLY A 1 141 ? 1.607 -6.750 -4.027 1.00 90.75 141 GLY A C 1
ATOM 1138 O O . GLY A 1 141 ? 2.524 -6.920 -4.823 1.00 90.75 141 GLY A O 1
ATOM 1139 N N . ASN A 1 142 ? 0.619 -5.890 -4.275 1.00 91.31 142 ASN A N 1
ATOM 1140 C CA . ASN A 1 142 ? 0.507 -5.111 -5.509 1.00 91.31 142 ASN A CA 1
ATOM 1141 C C . ASN A 1 142 ? 1.644 -4.104 -5.678 1.00 91.31 142 ASN A C 1
ATOM 1143 O O . ASN A 1 142 ? 2.196 -3.983 -6.773 1.00 91.31 142 ASN A O 1
ATOM 1147 N N . VAL A 1 143 ? 2.014 -3.384 -4.615 1.00 90.25 143 VAL A N 1
ATOM 1148 C CA . VAL A 1 143 ? 3.138 -2.437 -4.671 1.00 90.25 143 VAL A CA 1
ATOM 1149 C C . VAL A 1 143 ? 4.444 -3.182 -4.967 1.00 90.25 143 VAL A C 1
ATOM 1151 O O . VAL A 1 143 ? 5.237 -2.724 -5.790 1.00 90.25 143 VAL A O 1
ATOM 1154 N N . PHE A 1 144 ? 4.630 -4.366 -4.378 1.00 87.19 144 PHE A N 1
ATOM 1155 C CA . PHE A 1 144 ? 5.750 -5.250 -4.698 1.00 87.19 144 PHE A CA 1
ATOM 1156 C C . PHE A 1 144 ? 5.705 -5.771 -6.136 1.00 87.19 144 PHE A C 1
ATOM 1158 O O . PHE A 1 144 ? 6.721 -5.726 -6.823 1.00 87.19 144 PHE A O 1
ATOM 1165 N N . ALA A 1 145 ? 4.545 -6.215 -6.621 1.00 88.06 145 ALA A N 1
ATOM 1166 C CA . ALA A 1 145 ? 4.393 -6.749 -7.970 1.00 88.06 145 ALA A CA 1
ATOM 1167 C C . ALA A 1 145 ? 4.729 -5.701 -9.037 1.00 88.06 145 ALA A C 1
ATOM 1169 O O . ALA A 1 145 ? 5.467 -5.988 -9.974 1.00 88.06 145 ALA A O 1
ATOM 1170 N N . VAL A 1 146 ? 4.263 -4.461 -8.862 1.00 85.50 146 VAL A N 1
ATOM 1171 C CA . VAL A 1 146 ? 4.575 -3.357 -9.784 1.00 85.50 146 VAL A CA 1
ATOM 1172 C C . VAL A 1 146 ? 6.081 -3.079 -9.854 1.00 85.50 146 VAL A C 1
ATOM 1174 O O . VAL A 1 146 ? 6.579 -2.698 -10.912 1.00 85.50 146 VAL A O 1
ATOM 1177 N N . ARG A 1 147 ? 6.805 -3.272 -8.747 1.00 81.88 147 ARG A N 1
ATOM 1178 C CA . ARG A 1 147 ? 8.243 -2.991 -8.642 1.00 81.88 147 ARG A CA 1
ATOM 1179 C C . ARG A 1 147 ? 9.114 -4.157 -9.113 1.00 81.88 147 ARG A C 1
ATOM 1181 O O . ARG A 1 147 ? 10.019 -3.949 -9.911 1.00 81.88 147 ARG A O 1
ATOM 1188 N N . LEU A 1 148 ? 8.829 -5.373 -8.652 1.00 81.50 148 LEU A N 1
ATOM 1189 C CA . LEU A 1 148 ? 9.665 -6.551 -8.898 1.00 81.50 148 LEU A CA 1
ATOM 1190 C C . LEU A 1 148 ? 9.368 -7.239 -10.235 1.00 81.50 148 LEU A C 1
ATOM 1192 O O . LEU A 1 148 ? 10.289 -7.749 -10.867 1.00 81.50 148 LEU A O 1
ATOM 1196 N N . LEU A 1 149 ? 8.117 -7.238 -10.710 1.00 83.31 149 LEU A N 1
ATOM 1197 C CA . LEU A 1 149 ? 7.741 -7.887 -11.977 1.00 83.31 149 LEU A CA 1
ATOM 1198 C C . LEU A 1 149 ? 7.887 -6.933 -13.176 1.00 83.31 149 LEU A C 1
ATOM 1200 O O . LEU A 1 149 ? 7.117 -6.996 -14.131 1.00 83.31 149 LEU A O 1
ATOM 1204 N N . PHE A 1 150 ? 8.878 -6.038 -13.158 1.00 74.19 150 PHE A N 1
ATOM 1205 C CA . PHE A 1 150 ? 9.094 -5.098 -14.262 1.00 74.19 150 PHE A CA 1
ATOM 1206 C C . PHE A 1 150 ? 9.382 -5.811 -15.591 1.00 74.19 150 PHE A C 1
ATOM 1208 O O . PHE A 1 150 ? 8.799 -5.455 -16.611 1.00 74.19 150 PHE A O 1
ATOM 1215 N N . SER A 1 151 ? 10.237 -6.837 -15.578 1.00 79.31 151 SER A N 1
ATOM 1216 C CA . SER A 1 151 ? 10.643 -7.540 -16.803 1.00 79.31 151 SER A CA 1
ATOM 1217 C C . SER A 1 151 ? 9.546 -8.438 -17.389 1.00 79.31 151 SER A C 1
ATOM 1219 O O . SER A 1 151 ? 9.686 -8.913 -18.510 1.00 79.31 151 SER A O 1
ATOM 1221 N N . TRP A 1 152 ? 8.465 -8.688 -16.642 1.00 82.38 152 TRP A N 1
ATOM 1222 C CA . TRP A 1 152 ? 7.390 -9.602 -17.029 1.00 82.38 152 TRP A CA 1
ATOM 1223 C C . TRP A 1 152 ? 6.042 -8.863 -16.982 1.00 82.38 152 TRP A C 1
ATOM 1225 O O . TRP A 1 152 ? 5.251 -9.075 -16.055 1.00 82.38 152 TRP A O 1
ATOM 1235 N N . PRO A 1 153 ? 5.756 -7.997 -17.977 1.00 82.94 153 PRO A N 1
ATOM 1236 C CA . PRO A 1 153 ? 4.577 -7.125 -17.967 1.00 82.94 153 PRO A CA 1
ATOM 1237 C C . PRO A 1 153 ? 3.263 -7.914 -17.889 1.00 82.94 153 PRO A C 1
ATOM 1239 O O . PRO A 1 153 ? 2.335 -7.513 -17.190 1.00 82.94 153 PRO A O 1
ATOM 1242 N N . PHE A 1 154 ? 3.208 -9.097 -18.508 1.00 85.31 154 PHE A N 1
ATOM 1243 C CA . PHE A 1 154 ? 2.044 -9.981 -18.447 1.00 85.31 154 PHE A CA 1
ATOM 1244 C C . PHE A 1 154 ? 1.687 -10.406 -17.011 1.00 85.31 154 PHE A C 1
ATOM 1246 O O . PHE A 1 154 ? 0.550 -10.225 -16.573 1.00 85.31 154 PHE A O 1
ATOM 1253 N N . TRP A 1 155 ? 2.655 -10.920 -16.243 1.00 87.50 155 TRP A N 1
ATOM 1254 C CA . TRP A 1 155 ? 2.409 -11.343 -14.858 1.00 87.50 155 TRP A CA 1
ATOM 1255 C C . TRP A 1 155 ? 2.121 -10.160 -13.939 1.00 87.50 155 TRP A C 1
ATOM 1257 O O . TRP A 1 155 ? 1.272 -10.269 -13.056 1.00 87.50 155 TRP A O 1
ATOM 1267 N N . ARG A 1 156 ? 2.770 -9.013 -14.169 1.00 89.75 156 ARG A N 1
ATOM 1268 C CA . ARG A 1 156 ? 2.464 -7.771 -13.449 1.00 89.75 156 ARG A CA 1
ATOM 1269 C C . ARG A 1 156 ? 1.005 -7.356 -13.657 1.00 89.75 156 ARG A C 1
ATOM 1271 O O . ARG A 1 156 ? 0.317 -7.037 -12.684 1.00 89.75 156 ARG A O 1
ATOM 1278 N N . GLY A 1 157 ? 0.512 -7.427 -14.893 1.00 88.56 157 GLY A N 1
ATOM 1279 C CA . GLY A 1 157 ? -0.890 -7.176 -15.221 1.00 88.56 157 GLY A CA 1
ATOM 1280 C C . GLY A 1 157 ? -1.844 -8.162 -14.553 1.00 88.56 157 GLY A C 1
ATOM 1281 O O . GLY A 1 157 ? -2.799 -7.735 -13.908 1.00 88.56 157 GLY A O 1
ATOM 1282 N N . ILE A 1 158 ? -1.552 -9.466 -14.609 1.00 91.75 158 ILE A N 1
ATOM 1283 C CA . ILE A 1 158 ? -2.370 -10.491 -13.938 1.00 91.75 158 ILE A CA 1
ATOM 1284 C C . ILE A 1 158 ? -2.469 -10.226 -12.437 1.00 91.75 158 ILE A C 1
ATOM 1286 O O . ILE A 1 158 ? -3.567 -10.246 -11.888 1.00 91.75 158 ILE A O 1
ATOM 1290 N N . VAL A 1 159 ? -1.348 -9.964 -11.762 1.00 91.94 159 VAL A N 1
ATOM 1291 C CA . VAL A 1 159 ? -1.345 -9.766 -10.307 1.00 91.94 159 VAL A CA 1
ATOM 1292 C C . VAL A 1 159 ? -2.101 -8.492 -9.924 1.00 91.94 159 VAL A C 1
ATOM 1294 O O . VAL A 1 159 ? -2.912 -8.514 -9.001 1.00 91.94 159 VAL A O 1
ATOM 1297 N N . THR A 1 160 ? -1.894 -7.388 -10.642 1.00 91.56 160 THR A N 1
ATOM 1298 C CA . THR A 1 160 ? -2.502 -6.089 -10.298 1.00 91.56 160 THR A CA 1
ATOM 1299 C C . THR A 1 160 ? -3.985 -5.993 -10.666 1.00 91.56 160 THR A C 1
ATOM 1301 O O . THR A 1 160 ? -4.794 -5.518 -9.866 1.00 91.56 160 THR A O 1
ATOM 1304 N N . VAL A 1 161 ? -4.381 -6.481 -11.842 1.00 93.62 161 VAL A N 1
ATOM 1305 C CA . VAL A 1 161 ? -5.789 -6.506 -12.268 1.00 93.62 161 VAL A CA 1
ATOM 1306 C C . VAL A 1 161 ? -6.545 -7.622 -11.545 1.00 93.62 161 VAL A C 1
ATOM 1308 O O . VAL A 1 161 ? -7.644 -7.400 -11.038 1.00 93.62 161 VAL A O 1
ATOM 1311 N N . GLY A 1 162 ? -5.943 -8.809 -11.432 1.00 92.75 162 GLY A N 1
ATOM 1312 C CA . GLY A 1 162 ? -6.546 -9.968 -10.777 1.00 92.75 162 GLY A CA 1
ATOM 1313 C C . GLY A 1 162 ? -6.785 -9.751 -9.287 1.00 92.75 162 GLY A C 1
ATOM 1314 O O . GLY A 1 162 ? -7.835 -10.130 -8.773 1.00 92.75 162 GLY A O 1
ATOM 1315 N N . SER A 1 163 ? -5.874 -9.072 -8.590 1.00 93.38 163 SER A N 1
ATOM 1316 C CA . SER A 1 163 ? -6.086 -8.709 -7.187 1.00 93.38 163 SER A CA 1
ATOM 1317 C C . SER A 1 163 ? -7.237 -7.716 -6.996 1.00 93.38 163 SER A C 1
ATOM 1319 O O . SER A 1 163 ? -8.025 -7.866 -6.064 1.00 93.38 163 SER A O 1
ATOM 1321 N N . SER A 1 164 ? -7.390 -6.756 -7.912 1.00 93.31 164 SER A N 1
ATOM 1322 C CA . SER A 1 164 ? -8.516 -5.815 -7.917 1.00 93.31 164 SER A CA 1
ATOM 1323 C C . SER A 1 164 ? -9.846 -6.550 -8.099 1.00 93.31 164 SER A C 1
ATOM 1325 O O . SER A 1 164 ? -10.786 -6.335 -7.336 1.00 93.31 164 SER A O 1
ATOM 1327 N N . LEU A 1 165 ? -9.903 -7.481 -9.058 1.00 93.00 165 LEU A N 1
ATOM 1328 C CA . LEU A 1 165 ? -11.074 -8.327 -9.295 1.00 93.00 165 LEU A CA 1
ATOM 1329 C C . LEU A 1 165 ? -11.392 -9.217 -8.083 1.00 93.00 165 LEU A C 1
ATOM 1331 O O . LEU A 1 165 ? -12.552 -9.335 -7.692 1.00 93.00 165 LEU A O 1
ATOM 1335 N N . CYS A 1 166 ? -10.365 -9.801 -7.461 1.00 91.94 166 CYS A N 1
ATOM 1336 C CA . CYS A 1 166 ? -10.501 -10.621 -6.258 1.00 91.94 166 CYS A CA 1
ATOM 1337 C C . CYS A 1 166 ? -11.152 -9.832 -5.114 1.00 91.94 166 CYS A C 1
ATOM 1339 O O . CYS A 1 166 ? -12.094 -10.316 -4.489 1.00 91.94 166 CYS A O 1
ATOM 1341 N N . ILE A 1 167 ? -10.724 -8.589 -4.877 1.00 91.69 167 ILE A N 1
ATOM 1342 C CA . ILE A 1 167 ? -11.303 -7.759 -3.814 1.00 91.69 167 ILE A CA 1
ATOM 1343 C C . ILE A 1 167 ? -12.760 -7.398 -4.109 1.00 91.69 167 ILE A C 1
ATOM 1345 O O . ILE A 1 167 ? -13.591 -7.464 -3.198 1.00 91.69 167 ILE A O 1
ATOM 1349 N N . VAL A 1 168 ? -13.091 -7.064 -5.360 1.00 91.62 168 VAL A N 1
ATOM 1350 C CA . VAL A 1 168 ? -14.481 -6.813 -5.777 1.00 91.62 168 VAL A CA 1
ATOM 1351 C C . VAL A 1 168 ? -15.344 -8.051 -5.532 1.00 91.62 168 VAL A C 1
ATOM 1353 O O . VAL A 1 168 ? -16.422 -7.945 -4.950 1.00 91.62 168 VAL A O 1
ATOM 1356 N N . PHE A 1 169 ? -14.851 -9.237 -5.893 1.00 91.12 169 PHE A N 1
ATOM 1357 C CA . PHE A 1 169 ? -15.561 -10.497 -5.685 1.00 91.12 169 PHE A CA 1
ATOM 1358 C C . PHE A 1 169 ? -15.790 -10.802 -4.198 1.00 91.12 169 PHE A C 1
ATOM 1360 O O . PHE A 1 169 ? -16.903 -11.143 -3.795 1.00 91.12 169 PHE A O 1
ATOM 1367 N N . VAL A 1 170 ? -14.767 -10.601 -3.359 1.00 88.81 170 VAL A N 1
ATOM 1368 C CA . VAL A 1 170 ? -14.881 -10.745 -1.900 1.00 88.81 170 VAL A CA 1
ATOM 1369 C C . VAL A 1 170 ? -15.935 -9.791 -1.337 1.00 88.81 170 VAL A C 1
ATOM 1371 O O . VAL A 1 170 ? -16.753 -10.209 -0.521 1.00 88.81 170 VAL A O 1
ATOM 1374 N N . HIS A 1 171 ? -15.968 -8.534 -1.784 1.00 86.50 171 HIS A N 1
ATOM 1375 C CA . HIS A 1 171 ? -16.963 -7.559 -1.325 1.00 86.50 171 HIS A CA 1
ATOM 1376 C C . HIS A 1 171 ? -18.382 -7.898 -1.768 1.00 86.50 171 HIS A C 1
ATOM 1378 O O . HIS A 1 171 ? -19.324 -7.685 -1.005 1.00 86.50 171 HIS A O 1
ATOM 1384 N N . PHE A 1 172 ? -18.530 -8.442 -2.973 1.00 86.00 172 PHE A N 1
ATOM 1385 C CA . PHE A 1 172 ? -19.821 -8.843 -3.507 1.00 86.00 172 PHE A CA 1
ATOM 1386 C C . PHE A 1 172 ? -20.425 -10.025 -2.731 1.00 86.00 172 PHE A C 1
ATOM 1388 O O . PHE A 1 172 ? -21.610 -9.994 -2.405 1.00 86.00 172 PHE A O 1
ATOM 1395 N N . ILE A 1 173 ? -19.610 -11.032 -2.390 1.00 85.56 173 ILE A N 1
ATOM 1396 C CA . ILE A 1 173 ? -20.068 -12.240 -1.682 1.00 85.56 173 ILE A CA 1
ATOM 1397 C C . ILE A 1 173 ? -20.186 -12.021 -0.175 1.00 85.56 173 ILE A C 1
ATOM 1399 O O . ILE A 1 173 ? -21.220 -12.330 0.411 1.00 85.56 173 ILE A O 1
ATOM 1403 N N . TYR A 1 174 ? -19.130 -11.521 0.471 1.00 80.38 174 TYR A N 1
ATOM 1404 C CA . TYR A 1 174 ? -19.073 -11.464 1.935 1.00 80.38 174 TYR A CA 1
ATOM 1405 C C . TYR A 1 174 ? -19.757 -10.231 2.529 1.00 80.38 174 TYR A C 1
ATOM 1407 O O . TYR A 1 174 ? -19.951 -10.205 3.741 1.00 80.38 174 TYR A O 1
ATOM 1415 N N . GLN A 1 175 ? -20.093 -9.224 1.710 1.00 75.31 175 GLN A N 1
ATOM 1416 C CA . GLN A 1 175 ? -20.743 -7.969 2.122 1.00 75.31 175 GLN A CA 1
ATOM 1417 C C . GLN A 1 175 ? -20.196 -7.430 3.452 1.00 75.31 175 GLN A C 1
ATOM 1419 O O . GLN A 1 175 ? -20.900 -7.358 4.460 1.00 75.31 175 GLN A O 1
ATOM 1424 N N . PRO A 1 176 ? -18.901 -7.082 3.495 1.00 70.38 176 PRO A N 1
ATOM 1425 C CA . PRO A 1 176 ? -18.228 -6.794 4.752 1.00 70.38 176 PRO A CA 1
ATOM 1426 C C . PRO A 1 176 ? -18.676 -5.474 5.397 1.00 70.38 176 PRO A C 1
ATOM 1428 O O . PRO A 1 176 ? -18.362 -5.231 6.565 1.00 70.38 176 PRO A O 1
ATOM 1431 N N . TYR A 1 177 ? -19.400 -4.630 4.657 1.00 72.19 177 TYR A N 1
ATOM 1432 C CA . TYR A 1 177 ? -20.188 -3.537 5.209 1.00 72.19 177 TYR A CA 1
ATOM 1433 C C . TYR A 1 177 ? -21.648 -3.955 5.380 1.00 72.19 177 TYR A C 1
ATOM 1435 O O . TYR A 1 177 ? -22.237 -4.554 4.484 1.00 72.19 177 TYR A O 1
ATOM 1443 N N . TYR A 1 178 ? -22.257 -3.536 6.493 1.00 69.69 178 TYR A N 1
ATOM 1444 C CA . TYR A 1 178 ? -23.688 -3.737 6.745 1.00 69.69 178 TYR A CA 1
ATOM 1445 C C . TYR A 1 178 ? -24.573 -3.040 5.695 1.00 69.69 178 TYR A C 1
ATOM 1447 O O . TYR A 1 178 ? -25.638 -3.537 5.344 1.00 69.69 178 TYR A O 1
ATOM 1455 N N . ASN A 1 179 ? -24.113 -1.905 5.154 1.00 76.56 179 ASN A N 1
ATOM 1456 C CA . ASN A 1 179 ? -24.827 -1.168 4.115 1.00 76.56 179 ASN A CA 1
ATOM 1457 C C . ASN A 1 179 ? -24.309 -1.514 2.718 1.00 76.56 179 ASN A C 1
ATOM 1459 O O . ASN A 1 179 ? -23.117 -1.383 2.424 1.00 76.56 179 ASN A O 1
ATOM 1463 N N . MET A 1 180 ? -25.243 -1.840 1.823 1.00 80.88 180 MET A N 1
ATOM 1464 C CA . MET A 1 180 ? -24.969 -2.108 0.408 1.00 80.88 180 MET A CA 1
ATOM 1465 C C . MET A 1 180 ? -24.252 -0.951 -0.290 1.00 80.88 180 MET A C 1
ATOM 1467 O O . MET A 1 180 ? -23.331 -1.180 -1.070 1.00 80.88 180 MET A O 1
ATOM 1471 N N . THR A 1 181 ? -24.607 0.295 0.027 1.00 82.31 181 THR A N 1
ATOM 1472 C CA . THR A 1 181 ? -23.981 1.471 -0.589 1.00 82.31 181 THR A CA 1
ATOM 1473 C C . THR A 1 181 ? -22.485 1.555 -0.287 1.00 82.31 181 THR A C 1
ATOM 1475 O O . THR A 1 181 ? -21.698 1.875 -1.172 1.00 82.31 181 THR A O 1
ATOM 1478 N N . SER A 1 182 ? -22.064 1.210 0.934 1.00 81.88 182 SER A N 1
ATOM 1479 C CA . SER A 1 182 ? -20.646 1.208 1.317 1.00 81.88 182 SER A CA 1
ATOM 1480 C C . SER A 1 182 ? -19.874 0.090 0.609 1.00 81.88 182 SER A C 1
ATOM 1482 O O . SER A 1 182 ? -18.772 0.332 0.116 1.00 81.88 182 SER A O 1
ATOM 1484 N N . ASN A 1 183 ? -20.470 -1.105 0.476 1.00 83.75 183 ASN A N 1
ATOM 1485 C CA . ASN A 1 183 ? -19.897 -2.190 -0.332 1.00 83.75 183 ASN A CA 1
ATOM 1486 C C . ASN A 1 183 ? -19.713 -1.746 -1.795 1.00 83.75 183 ASN A C 1
ATOM 1488 O O . ASN A 1 183 ? -18.657 -1.977 -2.384 1.00 83.75 183 ASN A O 1
ATOM 1492 N N . PHE A 1 184 ? -20.707 -1.056 -2.363 1.00 86.81 184 PHE A N 1
ATOM 1493 C CA . PHE A 1 184 ? -20.670 -0.572 -3.742 1.00 86.81 184 PHE A CA 1
ATOM 1494 C C . PHE A 1 184 ? -19.588 0.494 -3.974 1.00 86.81 184 PHE A C 1
ATOM 1496 O O . PHE A 1 184 ? -18.842 0.401 -4.946 1.00 86.81 184 PHE A O 1
ATOM 1503 N N . LEU A 1 185 ? -19.435 1.463 -3.061 1.00 87.69 185 LEU A N 1
ATOM 1504 C CA . LEU A 1 185 ? -18.394 2.498 -3.154 1.00 87.69 185 LEU A CA 1
ATOM 1505 C C . LEU A 1 185 ? -16.982 1.904 -3.179 1.00 87.69 185 LEU A C 1
ATOM 1507 O O . LEU A 1 185 ? -16.139 2.328 -3.971 1.00 87.69 185 LEU A O 1
ATOM 1511 N N . VAL A 1 186 ? -16.729 0.890 -2.352 1.00 86.19 186 VAL A N 1
ATOM 1512 C CA . VAL A 1 186 ? -15.447 0.179 -2.366 1.00 86.19 186 VAL A CA 1
ATOM 1513 C C . VAL A 1 186 ? -15.252 -0.594 -3.668 1.00 86.19 186 VAL A C 1
ATOM 1515 O O . VAL A 1 186 ? -14.161 -0.556 -4.238 1.00 86.19 186 VAL A O 1
ATOM 1518 N N . CYS A 1 187 ? -16.293 -1.260 -4.172 1.00 89.62 187 CYS A N 1
ATOM 1519 C CA . CYS A 1 187 ? -16.211 -1.963 -5.453 1.00 89.62 187 CYS A CA 1
ATOM 1520 C C . CYS A 1 187 ? -15.870 -1.003 -6.599 1.00 89.62 187 CYS A C 1
ATOM 1522 O O . CYS A 1 187 ? -15.037 -1.342 -7.437 1.00 89.62 187 CYS A O 1
ATOM 1524 N N . ILE A 1 188 ? -16.443 0.207 -6.614 1.00 91.75 188 ILE A N 1
ATOM 1525 C CA . ILE A 1 188 ? -16.095 1.243 -7.596 1.00 91.75 188 ILE A CA 1
ATOM 1526 C C . ILE A 1 188 ? -14.610 1.599 -7.501 1.00 91.75 188 ILE A C 1
ATOM 1528 O O . ILE A 1 188 ? -13.926 1.598 -8.522 1.00 91.75 188 ILE A O 1
ATOM 1532 N N . ALA A 1 189 ? -14.094 1.869 -6.298 1.00 90.44 189 ALA A N 1
ATOM 1533 C CA . ALA A 1 189 ? -12.693 2.250 -6.112 1.00 90.44 189 ALA A CA 1
ATOM 1534 C C . ALA A 1 189 ? -11.724 1.175 -6.639 1.00 90.44 189 ALA A C 1
ATOM 1536 O O . ALA A 1 189 ? -10.785 1.487 -7.372 1.00 90.44 189 ALA A O 1
ATOM 1537 N N . TRP A 1 190 ? -11.988 -0.097 -6.333 1.00 91.62 190 TRP A N 1
ATOM 1538 C CA . TRP A 1 190 ? -11.168 -1.213 -6.811 1.00 91.62 190 TRP A CA 1
ATOM 1539 C C . TRP A 1 190 ? -11.336 -1.495 -8.303 1.00 91.62 190 TRP A C 1
ATOM 1541 O O . TRP A 1 190 ? -10.358 -1.826 -8.972 1.00 91.62 190 TRP A O 1
ATOM 1551 N N . THR A 1 191 ? -12.534 -1.299 -8.852 1.00 93.44 191 THR A N 1
ATOM 1552 C CA . THR A 1 191 ? -12.772 -1.421 -10.297 1.00 93.44 191 THR A CA 1
ATOM 1553 C C . THR A 1 191 ? -12.023 -0.335 -11.064 1.00 93.44 191 THR A C 1
ATOM 1555 O O . THR A 1 191 ? -11.360 -0.645 -12.048 1.00 93.44 191 THR A O 1
ATOM 1558 N N . LEU A 1 192 ? -12.055 0.913 -10.580 1.00 94.50 192 LEU A N 1
ATOM 1559 C CA . LEU A 1 192 ? -11.295 2.026 -11.156 1.00 94.50 192 LEU A CA 1
ATOM 1560 C C . LEU A 1 192 ? -9.787 1.768 -11.103 1.00 94.50 192 LEU A C 1
ATOM 1562 O O . LEU A 1 192 ? -9.083 1.974 -12.091 1.00 94.50 192 LEU A O 1
ATOM 1566 N N . PHE A 1 193 ? -9.281 1.291 -9.963 1.00 91.50 193 PHE A N 1
ATOM 1567 C CA . PHE A 1 193 ? -7.871 0.933 -9.837 1.00 91.50 193 PHE A CA 1
ATOM 1568 C C . PHE A 1 193 ? -7.483 -0.173 -10.832 1.00 91.50 193 PHE A C 1
ATOM 1570 O O . PHE A 1 193 ? -6.507 -0.020 -11.570 1.00 91.50 193 PHE A O 1
ATOM 1577 N N . GLY A 1 194 ? -8.279 -1.242 -10.918 1.00 92.38 194 GLY A N 1
ATOM 1578 C CA . GLY A 1 194 ? -8.069 -2.337 -11.863 1.00 92.38 194 GLY A CA 1
ATOM 1579 C C . GLY A 1 194 ? -8.137 -1.891 -13.326 1.00 92.38 194 GLY A C 1
ATOM 1580 O O . GLY A 1 194 ? -7.285 -2.288 -14.117 1.00 92.38 194 GLY A O 1
ATOM 1581 N N . SER A 1 195 ? -9.084 -1.020 -13.691 1.00 93.88 195 SER A N 1
ATOM 1582 C CA . SER A 1 195 ? -9.22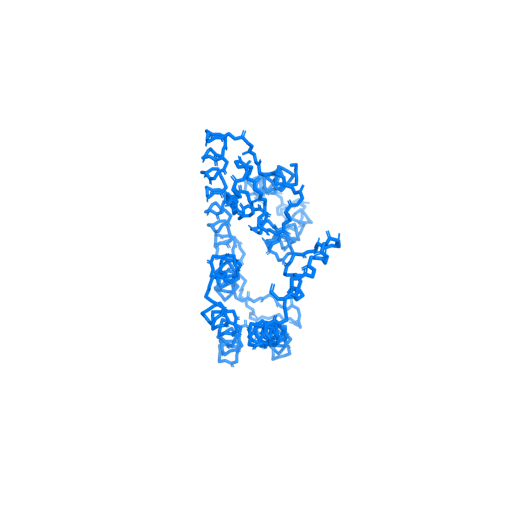0 -0.518 -15.063 1.00 93.88 195 SER A CA 1
ATOM 1583 C C . SER A 1 195 ? -8.053 0.374 -15.469 1.00 93.88 195 SER A C 1
ATOM 1585 O O . SER A 1 195 ? -7.517 0.211 -16.560 1.00 93.88 195 SER A O 1
ATOM 1587 N N . ILE A 1 196 ? -7.607 1.277 -14.586 1.00 92.88 196 ILE A N 1
ATOM 1588 C CA . ILE A 1 196 ? -6.427 2.117 -14.844 1.00 92.88 196 ILE A CA 1
ATOM 1589 C C . ILE A 1 196 ? -5.198 1.232 -15.074 1.00 92.88 196 ILE A C 1
ATOM 1591 O O . ILE A 1 196 ? -4.425 1.475 -16.000 1.00 92.88 196 ILE A O 1
ATOM 1595 N N . ARG A 1 197 ? -5.030 0.180 -14.263 1.00 90.50 197 ARG A N 1
ATOM 1596 C CA . ARG A 1 197 ? -3.927 -0.776 -14.417 1.00 90.50 197 ARG A CA 1
ATOM 1597 C C . ARG A 1 197 ? -4.020 -1.563 -15.715 1.00 90.50 197 ARG A C 1
ATOM 1599 O O . ARG A 1 197 ? -3.027 -1.647 -16.424 1.00 90.50 197 ARG A O 1
ATOM 1606 N N . LEU A 1 198 ? -5.198 -2.067 -16.063 1.00 91.31 198 LEU A N 1
ATOM 1607 C CA . LEU A 1 198 ? -5.416 -2.786 -17.314 1.00 91.31 198 LEU A CA 1
ATOM 1608 C C . LEU A 1 198 ? -5.088 -1.909 -18.530 1.00 91.31 198 LEU A C 1
ATOM 1610 O O . LEU A 1 198 ? -4.351 -2.344 -19.411 1.00 91.31 198 LEU A O 1
ATOM 1614 N N . CYS A 1 199 ? -5.556 -0.658 -18.548 1.00 92.25 199 CYS A N 1
ATOM 1615 C CA . CYS A 1 199 ? -5.228 0.289 -19.614 1.00 92.25 199 CYS A CA 1
ATOM 1616 C C . CYS A 1 199 ? -3.719 0.558 -19.704 1.00 92.25 199 CYS A C 1
ATOM 1618 O O . CYS A 1 199 ? -3.176 0.600 -20.806 1.00 92.25 199 CYS A O 1
ATOM 1620 N N . ALA A 1 200 ? -3.032 0.705 -18.565 1.00 88.81 200 ALA A N 1
ATOM 1621 C CA . ALA A 1 200 ? -1.585 0.907 -18.539 1.00 88.81 200 ALA A CA 1
ATOM 1622 C C . ALA A 1 200 ? -0.820 -0.297 -19.116 1.00 88.81 200 ALA A C 1
ATOM 1624 O O . ALA A 1 200 ? 0.086 -0.112 -19.922 1.00 88.81 200 ALA A O 1
ATOM 1625 N N . GLU A 1 201 ? -1.202 -1.527 -18.761 1.00 88.06 201 GLU A N 1
ATOM 1626 C CA . GLU A 1 201 ? -0.541 -2.740 -19.268 1.00 88.06 201 GLU A CA 1
ATOM 1627 C C . GLU A 1 201 ? -0.801 -2.986 -20.757 1.00 88.06 201 GLU A C 1
ATOM 1629 O O . GLU A 1 201 ? 0.112 -3.387 -21.478 1.00 88.06 201 GLU A O 1
ATOM 1634 N N . ILE A 1 202 ? -2.009 -2.689 -21.247 1.00 89.25 202 ILE A N 1
ATOM 1635 C CA . ILE A 1 202 ? -2.294 -2.709 -22.690 1.00 89.25 202 ILE A CA 1
ATOM 1636 C C . ILE A 1 202 ? -1.433 -1.667 -23.410 1.00 89.25 202 ILE A C 1
ATOM 1638 O O . ILE A 1 202 ? -0.844 -1.976 -24.443 1.00 89.25 202 ILE A O 1
ATOM 1642 N N . GLY A 1 203 ? -1.308 -0.461 -22.846 1.00 86.19 203 GLY A N 1
ATOM 1643 C CA . GLY A 1 203 ? -0.420 0.577 -23.369 1.00 86.19 203 GLY A CA 1
ATOM 1644 C C . GLY A 1 203 ? 1.029 0.098 -23.485 1.00 86.19 203 GLY A C 1
ATOM 1645 O O . GLY A 1 203 ? 1.626 0.230 -24.551 1.00 86.19 203 GLY A O 1
ATOM 1646 N N . TYR A 1 204 ? 1.560 -0.544 -22.438 1.00 82.69 204 TYR A N 1
ATOM 1647 C CA . TYR A 1 204 ? 2.907 -1.125 -22.461 1.00 82.69 204 TYR A CA 1
ATOM 1648 C C . TYR A 1 204 ? 3.067 -2.228 -23.516 1.00 82.69 204 TYR A C 1
ATOM 1650 O O . TYR A 1 204 ? 4.106 -2.311 -24.168 1.00 82.69 204 TYR A O 1
ATOM 1658 N N . ALA A 1 205 ? 2.052 -3.075 -23.711 1.00 85.00 205 ALA A N 1
ATOM 1659 C CA . ALA A 1 205 ? 2.091 -4.120 -24.731 1.00 85.00 205 ALA A CA 1
ATOM 1660 C C . ALA A 1 205 ? 2.097 -3.539 -26.157 1.00 85.00 205 ALA A C 1
ATOM 1662 O O . ALA A 1 205 ? 2.859 -3.999 -27.009 1.00 85.00 205 ALA A O 1
ATOM 1663 N N . ILE A 1 206 ? 1.289 -2.502 -26.406 1.00 86.00 206 ILE A N 1
ATOM 1664 C CA . ILE A 1 206 ? 1.242 -1.801 -27.697 1.00 86.00 206 ILE A CA 1
ATOM 1665 C C . ILE A 1 206 ? 2.582 -1.117 -27.983 1.00 86.00 206 ILE A C 1
ATOM 1667 O O . ILE A 1 206 ? 3.109 -1.263 -29.087 1.00 86.00 206 ILE A O 1
ATOM 1671 N N . GLU A 1 207 ? 3.156 -0.428 -26.994 1.00 81.88 207 GLU A N 1
ATOM 1672 C CA . GLU A 1 207 ? 4.467 0.224 -27.099 1.00 81.88 207 GLU A CA 1
ATOM 1673 C C . GLU A 1 207 ? 5.558 -0.782 -27.490 1.00 81.88 207 GLU A C 1
ATOM 1675 O O . GLU A 1 207 ? 6.288 -0.561 -28.458 1.00 81.88 207 GLU A O 1
ATOM 1680 N N . LEU A 1 208 ? 5.609 -1.926 -26.798 1.00 78.25 208 LEU A N 1
ATOM 1681 C CA . LEU A 1 208 ? 6.566 -2.992 -27.085 1.00 78.25 208 LEU A CA 1
ATOM 1682 C C . LEU A 1 208 ? 6.416 -3.526 -28.518 1.00 78.25 208 LEU A C 1
ATOM 1684 O O . LEU A 1 208 ? 7.415 -3.754 -29.195 1.00 78.25 208 LEU A O 1
ATOM 1688 N N . SER A 1 209 ? 5.178 -3.703 -28.990 1.00 80.12 209 SER A N 1
ATOM 1689 C CA . SER A 1 209 ? 4.895 -4.214 -30.340 1.00 80.12 209 SER A CA 1
ATOM 1690 C C . SER A 1 209 ? 5.173 -3.208 -31.461 1.00 80.12 209 SER A C 1
ATOM 1692 O O . SER A 1 209 ? 5.481 -3.602 -32.582 1.00 80.12 209 SER A O 1
ATOM 1694 N N . SER A 1 210 ? 5.079 -1.910 -31.167 1.00 81.00 210 SER A N 1
ATOM 1695 C CA . SER A 1 210 ? 5.203 -0.852 -32.174 1.00 81.00 210 SER A CA 1
ATOM 1696 C C . SER A 1 210 ? 6.655 -0.459 -32.445 1.00 81.00 210 SER A C 1
ATOM 1698 O O . SER A 1 210 ? 6.896 0.386 -33.303 1.00 81.00 210 SER A O 1
ATOM 1700 N N . HIS A 1 211 ? 7.620 -1.001 -31.685 1.00 63.75 211 HIS A N 1
ATOM 1701 C CA . HIS A 1 211 ? 9.020 -0.549 -31.650 1.00 63.75 211 HIS A CA 1
ATOM 1702 C C . HIS A 1 211 ? 9.181 0.973 -31.468 1.00 63.75 211 HIS A C 1
ATOM 1704 O O . HIS A 1 211 ? 10.271 1.520 -31.643 1.00 63.75 211 HIS A O 1
ATOM 1710 N N . SER A 1 212 ? 8.109 1.676 -31.094 1.00 55.16 212 SER A N 1
ATOM 1711 C CA . SER A 1 212 ? 8.125 3.100 -30.833 1.00 55.16 212 SER A CA 1
ATOM 1712 C C . SER A 1 212 ? 8.739 3.279 -29.456 1.00 55.16 212 SER A C 1
ATOM 1714 O O . SER A 1 212 ? 8.036 3.284 -28.448 1.00 55.16 212 SER A O 1
ATOM 1716 N N . GLN A 1 213 ? 10.062 3.395 -29.406 1.00 49.81 213 GLN A N 1
ATOM 1717 C CA . GLN A 1 213 ? 10.745 3.903 -28.227 1.00 49.81 213 GLN A CA 1
ATOM 1718 C C . GLN A 1 213 ? 10.401 5.390 -28.076 1.00 49.81 213 GLN A C 1
ATOM 1720 O O . GLN A 1 213 ? 11.194 6.270 -28.399 1.00 49.81 213 GLN A O 1
ATOM 1725 N N . VAL A 1 214 ? 9.204 5.694 -27.575 1.00 49.69 214 VAL A N 1
ATOM 1726 C CA . VAL A 1 214 ? 9.078 6.885 -26.740 1.00 49.69 214 VAL A CA 1
ATOM 1727 C C . VAL A 1 214 ? 9.795 6.490 -25.457 1.00 49.69 214 VAL A C 1
ATOM 1729 O O . VAL A 1 214 ? 9.483 5.440 -24.901 1.00 49.69 214 VAL A O 1
ATOM 1732 N N . PRO A 1 215 ? 10.835 7.211 -25.025 1.00 41.34 215 PRO A N 1
ATOM 1733 C CA . PRO A 1 215 ? 11.660 6.717 -23.944 1.00 41.34 215 PRO A CA 1
ATOM 1734 C C . PRO A 1 215 ? 10.772 6.512 -22.711 1.00 41.34 215 PRO A C 1
ATOM 1736 O O . PRO A 1 215 ? 10.161 7.450 -22.203 1.00 41.34 215 PRO A O 1
ATOM 1739 N N . GLN A 1 216 ? 10.751 5.284 -22.182 1.00 44.53 216 GLN A N 1
ATOM 1740 C CA . GLN A 1 216 ? 10.153 4.939 -20.879 1.00 44.53 216 GLN A CA 1
ATOM 1741 C C . GLN A 1 216 ? 10.828 5.667 -19.699 1.00 44.53 216 GLN A C 1
ATOM 1743 O O . GLN A 1 216 ? 10.531 5.433 -18.529 1.00 44.53 216 GLN A O 1
ATOM 1748 N N . LYS A 1 217 ? 11.761 6.563 -20.007 1.00 44.31 217 LYS A N 1
ATOM 1749 C CA . LYS A 1 217 ? 12.470 7.458 -19.116 1.00 44.31 217 LYS A CA 1
ATOM 1750 C C . LYS A 1 217 ? 12.200 8.858 -19.648 1.00 44.31 217 LYS A C 1
ATOM 1752 O O . LYS A 1 217 ? 12.338 9.078 -20.845 1.00 44.31 217 LYS A O 1
ATOM 1757 N N . GLY A 1 218 ? 11.853 9.812 -18.790 1.00 32.09 218 GLY A N 1
ATOM 1758 C CA . GLY A 1 218 ? 11.848 11.230 -19.150 1.00 32.09 218 GLY A CA 1
ATOM 1759 C C . GLY A 1 218 ? 13.248 11.703 -19.559 1.00 32.09 218 GLY A C 1
ATOM 1760 O O . GLY A 1 218 ? 13.929 12.363 -18.786 1.00 32.09 218 GLY A O 1
ATOM 1761 N N . VAL A 1 219 ? 13.684 11.346 -20.765 1.00 35.66 219 VAL A N 1
ATOM 1762 C CA . VAL A 1 219 ? 14.879 11.839 -21.436 1.00 35.66 219 VAL A CA 1
ATOM 1763 C C . VAL A 1 219 ? 14.372 12.780 -22.510 1.00 35.66 219 VAL A C 1
ATOM 1765 O O . VAL A 1 219 ? 14.177 12.426 -23.671 1.00 35.66 219 VAL A O 1
ATOM 1768 N N . PHE A 1 220 ? 14.120 14.013 -22.085 1.00 37.81 220 PHE A N 1
ATOM 1769 C CA . PHE A 1 220 ? 14.153 15.132 -23.004 1.00 37.81 220 PHE A CA 1
ATOM 1770 C C . PHE A 1 220 ? 15.613 15.257 -23.466 1.00 37.81 220 PHE A C 1
ATOM 1772 O O . PHE A 1 220 ? 16.466 15.727 -22.718 1.00 37.81 220 PHE A O 1
ATOM 1779 N N . GLY A 1 221 ? 15.907 14.765 -24.672 1.00 34.72 221 GLY A N 1
ATOM 1780 C CA . GLY A 1 221 ? 17.167 15.028 -25.369 1.00 34.72 221 GLY A CA 1
ATOM 1781 C C . GLY A 1 221 ? 18.123 13.844 -25.511 1.00 34.72 221 GLY A C 1
ATOM 1782 O O . GLY A 1 221 ? 19.142 13.784 -24.833 1.00 34.72 221 GLY A O 1
ATOM 1783 N N . ARG A 1 222 ? 17.854 12.971 -26.486 1.00 27.20 222 ARG A N 1
ATOM 1784 C CA . ARG A 1 222 ? 18.821 12.587 -27.535 1.00 27.20 222 ARG A CA 1
ATOM 1785 C C . ARG A 1 222 ? 18.094 11.781 -28.608 1.00 27.20 222 ARG A C 1
ATOM 1787 O O . ARG A 1 222 ? 17.966 10.567 -28.520 1.00 27.20 222 ARG A O 1
ATOM 1794 N N . CYS A 1 223 ? 17.634 12.478 -29.642 1.00 29.92 223 CYS A N 1
ATOM 1795 C CA . CYS A 1 223 ? 17.469 11.856 -30.948 1.00 29.92 223 CYS A CA 1
ATOM 1796 C C . CYS A 1 223 ? 18.874 11.578 -31.493 1.00 29.92 223 CYS A C 1
ATOM 1798 O O . CYS A 1 223 ? 19.514 12.487 -32.016 1.00 29.92 223 CYS A O 1
ATOM 1800 N N . SER A 1 224 ? 19.370 10.351 -31.369 1.00 30.55 224 SER A N 1
ATOM 1801 C CA . SER A 1 224 ? 20.364 9.840 -32.312 1.00 30.55 224 SER A CA 1
ATOM 1802 C C . SER A 1 224 ? 19.606 9.058 -33.374 1.00 30.55 224 SER A C 1
ATOM 1804 O O . SER A 1 224 ? 19.229 7.907 -33.175 1.00 30.55 224 SER A O 1
ATOM 1806 N N . LEU A 1 225 ? 19.338 9.746 -34.484 1.00 33.56 225 LEU A N 1
ATOM 1807 C CA . LEU A 1 225 ? 19.079 9.133 -35.779 1.00 33.56 225 LEU A CA 1
ATOM 1808 C C . LEU A 1 225 ? 20.164 8.088 -36.038 1.00 33.56 225 LEU A C 1
ATOM 1810 O O . LEU A 1 225 ? 21.329 8.443 -36.195 1.00 33.56 225 LEU A O 1
ATOM 1814 N N . GLN A 1 226 ? 19.778 6.822 -36.108 1.00 28.39 226 GLN A N 1
ATOM 1815 C CA . GLN A 1 226 ? 20.581 5.808 -36.769 1.00 28.39 226 GLN A CA 1
ATOM 1816 C C . GLN A 1 226 ? 19.809 5.414 -38.027 1.00 28.39 226 GLN A C 1
ATOM 1818 O O . GLN A 1 226 ? 18.927 4.560 -38.000 1.00 28.39 226 GLN A O 1
ATOM 1823 N N . SER A 1 227 ? 20.063 6.159 -39.108 1.00 31.45 227 SER A N 1
ATOM 1824 C CA . SER A 1 227 ? 19.742 5.711 -40.459 1.00 31.45 227 SER A CA 1
ATOM 1825 C C . SER A 1 227 ? 20.963 4.989 -41.021 1.00 31.45 227 SER A C 1
ATOM 1827 O O . SER A 1 227 ? 22.034 5.599 -41.066 1.00 31.45 227 SER A O 1
ATOM 1829 N N . ASN A 1 228 ? 20.717 3.776 -41.519 1.00 31.17 228 ASN A N 1
ATOM 1830 C CA . ASN A 1 228 ? 21.610 2.860 -42.241 1.00 31.17 228 ASN A CA 1
ATOM 1831 C C . ASN A 1 228 ? 22.660 2.117 -41.413 1.00 31.17 228 ASN A C 1
ATOM 1833 O O . ASN A 1 228 ? 23.564 2.760 -40.839 1.00 31.17 228 ASN A O 1
#